Protein AF-A0A7S0WMU6-F1 (afdb_monomer_lite)

Radius of gyration: 18.87 Å; chains: 1; bounding box: 37×44×58 Å

Foldseek 3Di:
DVVVLVVVVVVVVVVVDPPDPPPDPPDLDPVVLVVLLVQLVVLLVVLVVDDDPSSLVSLVVSLVSLLVSLVSLLVDPVSLVSLVVSLLSNCVSCVVQLDPPRLLSCQVSLVSSLVSNVPRPDPLVSNLLSLQSNLVNCLSVQVLVSSLVSLVVSLVSCVVPNVVCNVLSVVSNVCSVPDDRDPDPDDDDDDVSVVVSVVVSVVVSVVVVVVVVVVD

InterPro domains:
  IPR039586 Cilia- and flagella-associated protein 46 [PTHR15977] (1-203)
  IPR057466 CFAP46, N-terminal TPR repeat [PF25439] (1-102)

Sequence (216 aa):
ADDCLKTYDLEARRYESADTQVANVQGKNQFWIRCQYAKGLLGMEYAKGLKGPALVTATLEAIQHLLVGLEVAATVPRYTFLVYNCSVHYWQVARILQREGVRVHLVPSLEQVVKALEAVPAQEEWKVQLKTLFALCLQEAGRLPDAQKMATEAFQLANTSAQELAPNALCLTSHLAGGKPAAVPGDVPPSTKARSMVQNLRTSASTLNEDQKKAL

pLDDT: mean 79.94, std 19.9, range [33.81, 97.62]

Secondary structure (DSSP, 8-state):
-HHHHHHHHHHHHHHHSTTSS-TT-----HHHHHHHHHHHHHHHHHHTT--HHHHHHHHHHHHHHHHHHHHHHHH-GGGHHHHHHHHHHHHHHHTTT-STTTGGGGHHHHHHHHHHHTTSSS-HHHHHHHHHHHHHHHHHTT-HHHHHHHHHHHHHHHHHH-GGGHHHHHHHHHHHHH--PPPSSSS----HHHHHHHHHHHHHHHHHHHHHHTT-

Structure (mmCIF, N/CA/C/O backbone):
data_AF-A0A7S0WMU6-F1
#
_entry.id   AF-A0A7S0WMU6-F1
#
loop_
_atom_site.group_PDB
_atom_site.id
_atom_site.type_symbol
_atom_site.label_atom_id
_atom_site.label_alt_id
_atom_site.label_comp_id
_atom_site.label_asym_id
_atom_site.label_entity_id
_atom_site.label_seq_id
_atom_site.pdbx_PDB_ins_code
_atom_site.Cartn_x
_atom_site.Cartn_y
_atom_site.Cartn_z
_atom_site.occupancy
_atom_site.B_iso_or_equiv
_atom_site.auth_seq_id
_atom_site.auth_comp_id
_atom_site.auth_asym_id
_atom_site.auth_atom_id
_atom_site.pdbx_PDB_model_num
ATOM 1 N N . ALA A 1 1 ? -17.401 -4.271 -16.788 1.00 67.31 1 ALA A N 1
ATOM 2 C CA . ALA A 1 1 ? -16.208 -4.634 -15.994 1.00 67.31 1 ALA A CA 1
ATOM 3 C C . ALA A 1 1 ? -15.981 -6.143 -16.025 1.00 67.31 1 ALA A C 1
ATOM 5 O O . ALA A 1 1 ? -14.977 -6.553 -16.585 1.00 67.31 1 ALA A O 1
ATOM 6 N N . ASP A 1 2 ? -16.927 -6.951 -15.527 1.00 71.75 2 ASP A N 1
ATOM 7 C CA . ASP A 1 2 ? -16.837 -8.426 -15.540 1.00 71.75 2 ASP A CA 1
ATOM 8 C C . ASP A 1 2 ? -16.630 -9.015 -16.951 1.00 71.75 2 ASP A C 1
ATOM 10 O O . ASP A 1 2 ? -15.666 -9.731 -17.199 1.00 71.75 2 ASP A O 1
ATOM 14 N N . ASP A 1 3 ? -17.469 -8.615 -17.909 1.00 78.94 3 ASP A N 1
ATOM 15 C CA . ASP A 1 3 ? -17.379 -9.060 -19.309 1.00 78.94 3 ASP A CA 1
ATOM 16 C C . ASP A 1 3 ? -16.038 -8.691 -19.978 1.00 78.94 3 ASP A C 1
ATOM 18 O O . ASP A 1 3 ? -15.434 -9.480 -20.704 1.00 78.94 3 ASP A O 1
ATOM 22 N N . CYS A 1 4 ? -15.503 -7.512 -19.650 1.00 77.12 4 CYS A N 1
ATOM 23 C CA . CYS A 1 4 ? -14.219 -7.045 -20.168 1.00 77.12 4 CYS A CA 1
ATOM 24 C C . CYS A 1 4 ? -13.041 -7.858 -19.613 1.00 77.12 4 CYS A C 1
ATOM 26 O O . CYS A 1 4 ? -12.123 -8.180 -20.362 1.00 77.12 4 CYS A O 1
ATOM 28 N N . LEU A 1 5 ? -13.058 -8.191 -18.315 1.00 76.00 5 LEU A N 1
ATOM 29 C CA . LEU A 1 5 ? -12.019 -9.017 -17.690 1.00 76.00 5 LEU A CA 1
ATOM 30 C C . LEU A 1 5 ? -12.044 -10.442 -18.242 1.00 76.00 5 LEU A C 1
ATOM 32 O O . LEU A 1 5 ? -11.000 -10.959 -18.628 1.00 76.00 5 LEU A O 1
ATOM 36 N N . LYS A 1 6 ? -13.235 -11.034 -18.377 1.00 79.81 6 LYS A N 1
ATOM 37 C CA . LYS A 1 6 ? -13.411 -12.361 -18.984 1.00 79.81 6 LYS A CA 1
ATOM 38 C C . LYS A 1 6 ? -12.904 -12.401 -20.421 1.00 79.81 6 LYS A C 1
ATOM 40 O O . LYS A 1 6 ? -12.160 -13.309 -20.777 1.00 79.81 6 LYS A O 1
ATOM 45 N N . THR A 1 7 ? -13.264 -11.400 -21.223 1.00 78.81 7 THR A N 1
ATOM 46 C CA . THR A 1 7 ? -12.794 -11.278 -22.609 1.00 78.81 7 THR A CA 1
ATOM 47 C C . THR A 1 7 ? -11.278 -11.118 -22.662 1.00 78.81 7 THR A C 1
ATOM 49 O O . THR A 1 7 ? -10.618 -11.802 -23.437 1.00 78.81 7 THR A O 1
ATOM 52 N N . TYR A 1 8 ? -10.705 -10.275 -21.797 1.00 79.38 8 TYR A N 1
ATOM 53 C CA . TYR A 1 8 ? -9.256 -10.139 -21.694 1.00 79.38 8 TYR A CA 1
ATOM 54 C C . TYR A 1 8 ? -8.589 -11.474 -21.351 1.00 79.38 8 TYR A C 1
ATOM 56 O O . TYR A 1 8 ? -7.615 -11.834 -21.997 1.00 79.38 8 TYR A O 1
ATOM 64 N N . ASP A 1 9 ? -9.080 -12.207 -20.349 1.00 78.25 9 ASP A N 1
ATOM 65 C CA . ASP A 1 9 ? -8.446 -13.456 -19.916 1.00 78.25 9 ASP A CA 1
ATOM 66 C C . ASP A 1 9 ? -8.556 -14.548 -20.990 1.00 78.25 9 ASP A C 1
ATOM 68 O O . ASP A 1 9 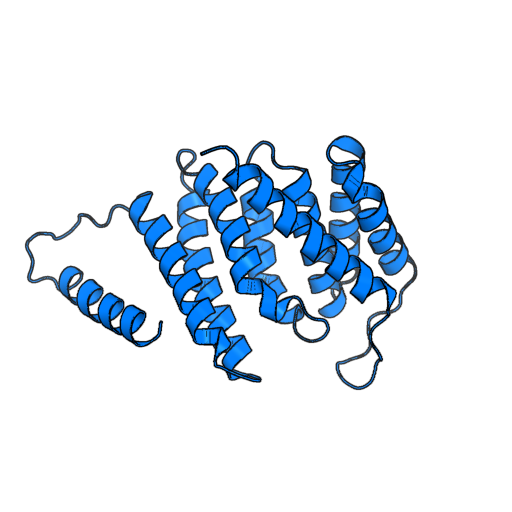? -7.629 -15.339 -21.162 1.00 78.25 9 ASP A O 1
ATOM 72 N N . LEU A 1 10 ? -9.654 -14.571 -21.751 1.00 78.75 10 LEU A N 1
ATOM 73 C CA . LEU A 1 10 ? -9.814 -15.440 -22.918 1.00 78.75 10 LEU A CA 1
ATOM 74 C C . LEU A 1 10 ? -8.808 -15.097 -24.025 1.00 78.75 10 LEU A C 1
ATOM 76 O O . LEU A 1 10 ? -8.139 -15.995 -24.537 1.00 78.75 10 LEU A O 1
ATOM 80 N N . GLU A 1 11 ? -8.663 -13.816 -24.367 1.00 76.62 11 GLU A N 1
ATOM 81 C CA . GLU A 1 11 ? -7.711 -13.381 -25.394 1.00 76.62 11 GLU A CA 1
ATOM 82 C C . GLU A 1 11 ? -6.257 -13.550 -24.933 1.00 76.62 11 GLU A C 1
ATOM 84 O O . GLU A 1 11 ? -5.425 -14.035 -25.691 1.00 76.62 11 GLU A O 1
ATOM 89 N N . ALA A 1 12 ? -5.935 -13.251 -23.673 1.00 71.31 12 ALA A N 1
ATOM 90 C CA . ALA A 1 12 ? -4.601 -13.457 -23.111 1.00 71.31 12 ALA A CA 1
ATOM 91 C C . ALA A 1 12 ? -4.169 -14.928 -23.217 1.00 71.31 12 ALA A C 1
ATOM 93 O O . ALA A 1 12 ? -3.069 -15.210 -23.690 1.00 71.31 12 ALA A O 1
ATOM 94 N N . ARG A 1 13 ? -5.067 -15.872 -22.896 1.00 72.06 13 ARG A N 1
ATOM 95 C CA . ARG A 1 13 ? -4.817 -17.318 -23.054 1.00 72.06 13 ARG A CA 1
ATOM 96 C C . ARG A 1 13 ? -4.552 -17.723 -24.501 1.00 72.06 13 ARG A C 1
ATOM 98 O O . ARG A 1 13 ? -3.769 -18.637 -24.745 1.00 72.06 13 ARG A O 1
ATOM 105 N N . ARG A 1 14 ? -5.173 -17.041 -25.466 1.00 65.62 14 ARG A N 1
ATOM 106 C CA . ARG A 1 14 ? -4.936 -17.265 -26.898 1.00 65.62 14 ARG A CA 1
ATOM 107 C C . ARG A 1 14 ? -3.493 -16.944 -27.281 1.00 65.62 14 ARG A C 1
ATOM 109 O O . ARG A 1 14 ? -2.886 -17.702 -28.029 1.00 65.62 14 ARG A O 1
ATOM 116 N N . TYR A 1 15 ? -2.932 -15.879 -26.711 1.00 60.91 15 TYR A N 1
ATOM 117 C CA . TYR A 1 15 ? -1.532 -15.493 -26.911 1.00 60.91 15 TYR A CA 1
ATOM 118 C C . TYR A 1 15 ? -0.538 -16.291 -26.050 1.00 60.91 15 TYR A C 1
ATOM 120 O O . TYR A 1 15 ? 0.646 -16.324 -26.372 1.00 60.91 15 TYR A O 1
ATOM 128 N N . GLU A 1 16 ? -0.997 -16.934 -24.974 1.00 58.56 16 GLU A N 1
ATOM 129 C CA . GLU A 1 16 ? -0.1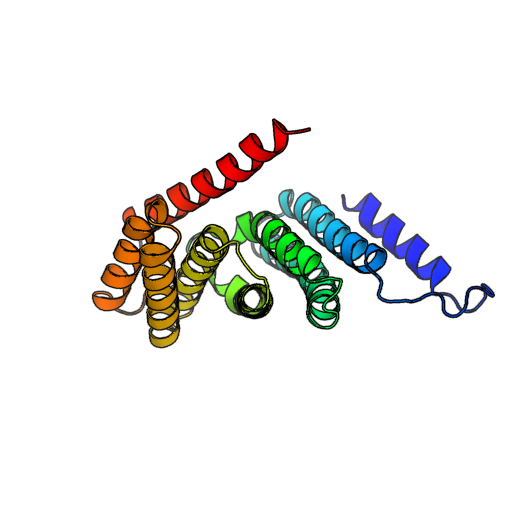90 -17.845 -24.146 1.00 58.56 16 GLU A CA 1
ATOM 130 C C . GLU A 1 16 ? -0.139 -19.277 -24.705 1.00 58.56 16 GLU A C 1
ATOM 132 O O . GLU A 1 16 ? 0.769 -20.037 -24.365 1.00 58.56 16 GLU A O 1
ATOM 137 N N . SER A 1 17 ? -1.088 -19.655 -25.570 1.00 53.75 17 SER A N 1
ATOM 138 C CA . SER A 1 17 ? -1.090 -20.964 -26.227 1.00 53.75 17 SER A CA 1
ATOM 139 C C . SER A 1 17 ? 0.090 -21.116 -27.200 1.00 53.75 17 SER A C 1
ATOM 141 O O . SER A 1 17 ? 0.346 -20.263 -28.051 1.00 53.75 17 SER A O 1
ATOM 143 N N . ALA A 1 18 ? 0.818 -22.227 -27.053 1.00 52.84 18 ALA A N 1
ATOM 144 C CA . ALA A 1 18 ? 2.103 -22.514 -27.700 1.00 52.84 18 ALA A CA 1
ATOM 145 C C . ALA A 1 18 ? 2.072 -22.607 -29.243 1.00 52.84 18 ALA A C 1
ATOM 147 O O . ALA A 1 18 ? 3.128 -22.726 -29.860 1.00 52.84 18 ALA A O 1
ATOM 148 N N . ASP A 1 19 ? 0.892 -22.534 -29.864 1.00 51.69 19 ASP A N 1
ATOM 149 C CA . ASP A 1 19 ? 0.701 -22.690 -31.312 1.00 51.69 19 ASP A CA 1
ATOM 150 C C . ASP A 1 19 ? 0.994 -21.419 -32.120 1.00 51.69 19 ASP A C 1
ATOM 152 O O . ASP A 1 19 ? 1.120 -21.468 -33.345 1.00 51.69 19 ASP A O 1
ATOM 156 N N . THR A 1 20 ? 1.159 -20.269 -31.463 1.00 51.16 20 THR A N 1
ATOM 157 C CA . THR A 1 20 ? 1.592 -19.052 -32.153 1.00 51.16 20 THR A CA 1
ATOM 158 C C . THR A 1 20 ? 3.113 -18.950 -32.052 1.00 51.16 20 THR A C 1
ATOM 160 O O . THR A 1 20 ? 3.649 -18.809 -30.958 1.00 51.16 20 THR A O 1
ATOM 163 N N . GLN A 1 21 ? 3.824 -18.928 -33.186 1.00 48.44 21 GLN A N 1
ATOM 164 C CA . GLN A 1 21 ? 5.278 -18.667 -33.292 1.00 48.44 21 GLN A CA 1
ATOM 165 C C . GLN A 1 21 ? 5.754 -17.335 -32.660 1.00 48.44 21 GLN A C 1
ATOM 167 O O . GLN A 1 21 ? 6.930 -16.995 -32.734 1.00 48.44 21 GLN A O 1
ATOM 172 N N . VAL A 1 22 ? 4.874 -16.595 -31.985 1.00 50.56 22 VAL A N 1
ATOM 173 C CA . VAL A 1 22 ? 5.200 -15.512 -31.048 1.00 50.56 22 VAL A CA 1
ATOM 174 C C . VAL A 1 22 ? 5.519 -16.101 -29.664 1.00 50.56 22 VAL A C 1
ATOM 176 O O . VAL A 1 22 ? 5.149 -15.564 -28.621 1.00 50.56 22 VAL A O 1
ATOM 179 N N . ALA A 1 23 ? 6.214 -17.236 -29.633 1.00 42.75 23 ALA A N 1
ATOM 180 C CA . ALA A 1 23 ? 6.820 -17.720 -28.412 1.00 42.75 23 ALA A CA 1
ATOM 181 C C . ALA A 1 23 ? 7.888 -16.694 -28.006 1.00 42.75 23 ALA A C 1
ATOM 183 O O . ALA A 1 23 ? 8.849 -16.460 -28.737 1.00 42.75 23 ALA A O 1
ATOM 184 N N . ASN A 1 24 ? 7.722 -16.106 -26.820 1.00 47.31 24 ASN A N 1
ATOM 185 C CA . ASN A 1 24 ? 8.757 -15.355 -26.104 1.00 47.31 24 ASN A CA 1
ATOM 186 C C . ASN A 1 24 ? 8.915 -13.842 -26.396 1.00 47.31 24 ASN A C 1
ATOM 188 O O . ASN A 1 24 ? 10.019 -13.308 -26.316 1.00 47.31 24 ASN A O 1
ATOM 192 N N . VAL A 1 25 ? 7.816 -13.103 -26.609 1.00 48.38 25 VAL A N 1
ATOM 193 C CA . VAL A 1 25 ? 7.792 -11.631 -26.385 1.00 48.38 25 VAL A CA 1
ATOM 194 C C . VAL A 1 25 ? 7.180 -11.298 -25.013 1.00 48.38 25 VAL A C 1
ATOM 196 O O . VAL A 1 25 ? 6.598 -10.240 -24.798 1.00 48.38 25 VAL A O 1
ATOM 199 N N . GLN A 1 26 ? 7.312 -12.188 -24.025 1.00 55.91 26 GLN A N 1
ATOM 200 C CA . GLN A 1 26 ? 6.940 -11.899 -22.633 1.00 55.91 26 GLN A CA 1
ATOM 201 C C . GLN A 1 26 ? 8.061 -11.133 -21.916 1.00 55.91 26 GLN A C 1
ATOM 203 O O . GLN A 1 26 ? 8.533 -11.500 -20.843 1.00 55.91 26 GLN A O 1
ATOM 208 N N . GLY A 1 27 ? 8.498 -10.019 -22.501 1.00 65.06 27 GLY A N 1
ATOM 209 C CA . GLY A 1 27 ? 9.244 -9.041 -21.725 1.00 65.06 27 GLY A CA 1
ATOM 210 C C . GLY A 1 27 ? 8.290 -8.452 -20.692 1.00 65.06 27 GLY A C 1
ATOM 211 O O . GLY A 1 27 ? 7.328 -7.789 -21.082 1.00 65.06 27 GLY A O 1
ATOM 212 N N . LYS A 1 28 ? 8.550 -8.664 -19.394 1.00 80.44 28 LYS A N 1
ATOM 213 C CA . LYS A 1 28 ? 7.916 -7.933 -18.281 1.00 80.44 28 LYS A CA 1
ATOM 214 C C . LYS A 1 28 ? 8.286 -6.445 -18.374 1.00 80.44 28 LYS A C 1
ATOM 216 O O . LYS A 1 28 ? 9.133 -5.922 -17.655 1.00 80.44 28 LYS A O 1
ATOM 221 N N . ASN A 1 29 ? 7.714 -5.784 -19.371 1.00 88.38 29 ASN A N 1
ATOM 222 C CA . ASN A 1 29 ? 8.013 -4.425 -19.774 1.00 88.38 29 ASN A CA 1
ATOM 223 C C . ASN A 1 29 ? 6.986 -3.458 -19.175 1.00 88.38 29 ASN A C 1
ATOM 225 O O . ASN A 1 29 ? 6.000 -3.844 -18.545 1.00 88.38 29 ASN A O 1
ATOM 229 N N . GLN A 1 30 ? 7.198 -2.170 -19.417 1.00 91.44 30 GLN A N 1
ATOM 230 C CA . GLN A 1 30 ? 6.319 -1.121 -18.913 1.00 91.44 30 GLN A CA 1
ATOM 231 C C . GLN A 1 30 ? 4.847 -1.226 -19.368 1.00 91.44 30 GLN A C 1
ATOM 233 O O . GLN A 1 30 ? 3.980 -0.630 -18.732 1.00 91.44 30 GLN A O 1
ATOM 238 N N . PHE A 1 31 ? 4.543 -1.917 -20.471 1.00 91.50 31 PHE A N 1
ATOM 239 C CA . PHE A 1 31 ? 3.172 -2.088 -20.966 1.00 91.50 31 PHE A CA 1
ATOM 240 C C . PHE A 1 31 ? 2.472 -3.236 -20.253 1.00 91.50 31 PHE A C 1
ATOM 242 O O . PHE A 1 31 ? 1.323 -3.086 -19.849 1.00 91.50 31 PHE A O 1
ATOM 249 N N . TRP A 1 32 ? 3.189 -4.334 -20.015 1.00 91.19 32 TRP A N 1
ATOM 250 C CA . TRP A 1 32 ? 2.685 -5.436 -19.204 1.00 91.19 32 TRP A CA 1
ATOM 251 C C . TRP A 1 32 ? 2.330 -4.964 -17.786 1.00 91.19 32 TRP A C 1
ATOM 253 O O . TRP A 1 32 ? 1.237 -5.244 -17.303 1.00 91.19 32 TRP A O 1
ATOM 263 N N . ILE A 1 33 ? 3.192 -4.150 -17.162 1.00 93.62 33 ILE A N 1
ATOM 264 C CA . ILE A 1 33 ? 2.930 -3.568 -15.834 1.00 93.62 33 ILE A CA 1
ATOM 265 C C . ILE A 1 33 ? 1.662 -2.700 -15.852 1.00 93.62 33 ILE A C 1
ATOM 267 O O . ILE A 1 33 ? 0.775 -2.868 -15.019 1.00 93.62 33 ILE A O 1
ATOM 271 N N . ARG A 1 34 ? 1.534 -1.796 -16.834 1.00 94.75 34 ARG A N 1
ATOM 272 C CA . ARG A 1 34 ? 0.334 -0.951 -16.977 1.00 94.75 34 ARG A CA 1
ATOM 273 C C . ARG A 1 34 ? -0.928 -1.770 -17.233 1.00 94.75 34 ARG A C 1
ATOM 275 O O . ARG A 1 34 ? -1.993 -1.402 -16.749 1.00 94.75 34 ARG A O 1
ATOM 282 N N . CYS A 1 35 ? -0.812 -2.877 -17.959 1.00 93.12 35 CYS A N 1
ATOM 283 C CA . CYS A 1 35 ? -1.916 -3.798 -18.170 1.00 93.12 35 CYS A CA 1
ATOM 284 C C . CYS A 1 35 ? -2.379 -4.413 -16.841 1.00 93.12 35 CYS A C 1
ATOM 286 O O . CYS A 1 35 ? -3.571 -4.375 -16.550 1.00 93.12 35 CYS A O 1
ATOM 288 N N . GLN A 1 36 ? -1.455 -4.864 -15.984 1.00 94.19 36 GLN A N 1
ATOM 289 C CA . GLN A 1 36 ? -1.799 -5.334 -14.635 1.00 94.19 36 GLN A CA 1
ATOM 290 C C . GLN A 1 36 ? -2.498 -4.247 -13.806 1.00 94.19 36 GLN A C 1
ATOM 292 O O . GLN A 1 36 ? -3.494 -4.516 -13.135 1.00 94.19 36 GLN A O 1
ATOM 297 N N . TYR A 1 37 ? -2.048 -2.993 -13.910 1.00 96.12 37 TYR A N 1
ATOM 298 C CA . TYR A 1 37 ? -2.710 -1.880 -13.225 1.00 96.12 37 TYR A CA 1
ATOM 299 C C . TYR A 1 37 ? -4.137 -1.648 -13.734 1.00 96.12 37 TYR A C 1
ATOM 301 O O . TYR A 1 37 ? -5.060 -1.483 -12.937 1.00 96.12 37 TYR A O 1
ATOM 309 N N . ALA A 1 38 ? -4.342 -1.716 -15.051 1.00 94.62 38 ALA A N 1
ATOM 310 C CA . ALA A 1 38 ? -5.666 -1.627 -15.655 1.00 94.62 38 ALA A CA 1
ATOM 311 C C . ALA A 1 38 ? -6.589 -2.776 -15.211 1.00 94.62 38 ALA A C 1
ATOM 313 O O . ALA A 1 38 ? -7.758 -2.525 -14.917 1.00 94.62 38 ALA A O 1
ATOM 314 N N . LYS A 1 39 ? -6.074 -4.011 -15.085 1.00 92.12 39 LYS A N 1
ATOM 315 C CA . LYS A 1 39 ? -6.835 -5.148 -14.532 1.00 92.12 39 LYS A CA 1
ATOM 316 C C . LYS A 1 39 ? -7.306 -4.867 -13.106 1.00 92.12 39 LYS A C 1
ATOM 318 O O . LYS A 1 39 ? -8.481 -5.066 -12.812 1.00 92.12 39 LYS A O 1
ATOM 323 N N . GLY A 1 40 ? -6.430 -4.335 -12.250 1.00 94.25 40 GLY A N 1
ATOM 324 C CA . GLY A 1 40 ? -6.798 -3.939 -10.888 1.00 94.25 40 GLY A CA 1
ATOM 325 C C . GLY A 1 40 ? -7.896 -2.867 -10.853 1.00 94.25 40 GLY A C 1
ATOM 326 O O . GLY A 1 40 ? -8.860 -2.984 -10.099 1.00 94.25 40 GLY A O 1
ATOM 327 N N . LEU A 1 41 ? -7.817 -1.852 -11.718 1.00 93.50 41 LEU A N 1
ATOM 328 C CA . LEU A 1 41 ? -8.859 -0.822 -11.82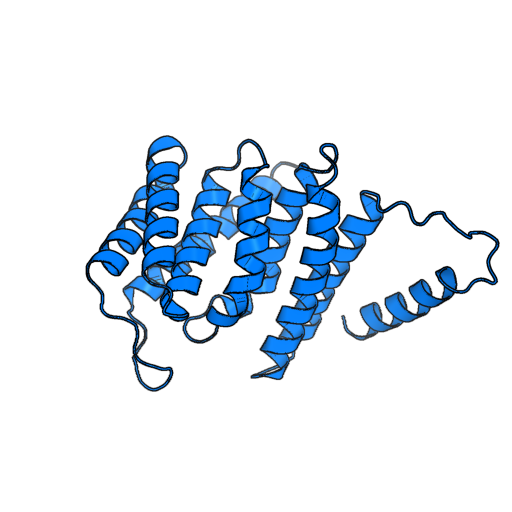1 1.00 93.50 41 LEU A CA 1
ATOM 329 C C . LEU A 1 41 ? -10.198 -1.385 -12.327 1.00 93.50 41 LEU A C 1
ATOM 331 O O . LEU A 1 41 ? -11.247 -1.052 -11.780 1.00 93.50 41 LEU A O 1
ATOM 335 N N . LEU A 1 42 ? -10.182 -2.274 -13.323 1.00 92.56 42 LEU A N 1
ATOM 336 C CA . LEU A 1 42 ? -11.391 -2.962 -13.792 1.00 92.56 42 LEU A CA 1
ATOM 337 C C . LEU A 1 42 ? -11.999 -3.853 -12.700 1.00 92.56 42 LEU A C 1
ATOM 339 O O . LEU A 1 42 ? -13.220 -3.873 -12.538 1.00 92.56 42 LEU A O 1
ATOM 343 N N . GLY A 1 43 ? -11.157 -4.545 -11.926 1.00 90.44 43 GLY A N 1
ATOM 344 C CA . GLY A 1 43 ? -11.577 -5.340 -10.773 1.00 90.44 43 GLY A CA 1
ATOM 345 C C . GLY A 1 43 ? -12.259 -4.490 -9.699 1.00 90.44 43 GLY A C 1
ATOM 346 O O . GLY A 1 43 ? -13.276 -4.896 -9.145 1.00 90.44 43 GLY A O 1
ATOM 347 N N . MET A 1 44 ? -11.782 -3.262 -9.473 1.00 91.62 44 MET A N 1
ATOM 348 C CA . MET A 1 44 ? -12.453 -2.304 -8.587 1.00 91.62 44 MET A CA 1
ATOM 349 C C . MET A 1 44 ? -13.854 -1.932 -9.089 1.00 91.62 44 MET A C 1
ATOM 351 O O . MET A 1 44 ? -14.800 -1.918 -8.303 1.00 91.62 44 MET A O 1
ATOM 355 N N . GLU A 1 45 ? -14.007 -1.634 -10.383 1.00 90.69 45 GLU A N 1
ATOM 356 C CA . GLU A 1 45 ? -15.319 -1.310 -10.962 1.00 90.69 45 GLU A CA 1
ATOM 357 C C . GLU A 1 45 ? -16.299 -2.480 -10.843 1.00 90.69 45 GLU A C 1
ATOM 359 O O . GLU A 1 45 ? -17.478 -2.273 -10.561 1.00 90.69 45 GLU A O 1
ATOM 364 N N . TYR A 1 46 ? -15.811 -3.713 -10.992 1.00 88.62 46 TYR A N 1
ATOM 365 C CA . TYR A 1 46 ? -16.599 -4.910 -10.714 1.00 88.62 46 TYR A CA 1
ATOM 366 C C . TYR A 1 46 ? -16.993 -5.004 -9.230 1.00 88.62 46 TYR A C 1
ATOM 368 O O . TYR A 1 46 ? -18.167 -5.201 -8.906 1.00 88.62 46 TYR A O 1
ATOM 376 N N . ALA A 1 47 ? -16.041 -4.779 -8.321 1.00 89.94 47 ALA A N 1
ATOM 377 C CA . ALA A 1 47 ? -16.259 -4.874 -6.883 1.00 89.94 47 ALA A CA 1
ATOM 378 C C . ALA A 1 47 ? -17.333 -3.897 -6.368 1.00 89.94 47 ALA A C 1
ATOM 380 O O . ALA A 1 47 ? -18.051 -4.239 -5.433 1.00 89.94 47 ALA A O 1
ATOM 381 N N . LYS A 1 48 ? -17.528 -2.725 -6.995 1.00 87.31 48 LYS A N 1
ATOM 382 C CA . LYS A 1 48 ? -18.565 -1.743 -6.595 1.00 87.31 48 LYS A CA 1
ATOM 383 C C . LYS A 1 48 ? -19.991 -2.312 -6.556 1.00 87.31 48 LYS A C 1
ATOM 385 O O . LYS A 1 48 ? -20.817 -1.789 -5.810 1.00 87.31 48 LYS A O 1
ATOM 390 N N . GLY A 1 49 ? -20.286 -3.352 -7.338 1.00 86.25 49 GLY A N 1
ATOM 391 C CA . GLY A 1 49 ? -21.592 -4.022 -7.338 1.00 86.25 49 GLY A CA 1
ATOM 392 C C . GLY A 1 49 ? -21.789 -5.032 -6.199 1.00 86.25 49 GLY A C 1
ATOM 393 O O . GLY A 1 49 ? -22.909 -5.489 -5.973 1.00 86.25 49 GLY A O 1
ATOM 394 N N . LEU A 1 50 ? -20.724 -5.385 -5.476 1.00 91.12 50 LEU A N 1
ATOM 395 C CA . LEU A 1 50 ? -20.719 -6.436 -4.461 1.00 91.12 50 LEU A CA 1
ATOM 396 C C . LEU A 1 50 ? -20.916 -5.874 -3.047 1.00 91.12 50 LEU A C 1
ATOM 398 O O . LEU A 1 50 ? -20.763 -4.681 -2.782 1.00 91.12 50 LEU A O 1
ATOM 402 N N . LYS A 1 51 ? -21.256 -6.757 -2.102 1.00 91.44 51 LYS A N 1
ATOM 403 C CA . LYS A 1 51 ? -21.457 -6.417 -0.685 1.00 91.44 51 LYS A CA 1
ATOM 404 C C . LYS A 1 51 ? -20.820 -7.459 0.229 1.00 91.44 51 LYS A C 1
ATOM 406 O O . LYS A 1 51 ? -20.641 -8.613 -0.156 1.00 91.44 51 LYS A O 1
ATOM 411 N N . GLY A 1 52 ? -20.517 -7.044 1.460 1.00 91.19 52 GLY A N 1
ATOM 412 C CA . GLY A 1 52 ? -20.040 -7.939 2.514 1.00 91.19 52 GLY A CA 1
ATOM 413 C C . GLY A 1 52 ? -18.714 -8.631 2.158 1.00 91.19 52 GLY A C 1
ATOM 414 O O . GLY A 1 52 ? -17.834 -7.980 1.596 1.00 91.19 52 GLY A O 1
ATOM 415 N N . PRO A 1 53 ? -18.556 -9.933 2.456 1.00 91.75 53 PRO A N 1
ATOM 416 C CA . PRO A 1 53 ? -17.311 -10.663 2.203 1.00 91.75 53 PRO A CA 1
ATOM 417 C C . PRO A 1 53 ? -16.882 -10.675 0.731 1.00 91.75 53 PRO A C 1
ATOM 419 O O . PRO A 1 53 ? -15.706 -10.494 0.440 1.00 91.75 53 PRO A O 1
ATOM 422 N N . ALA A 1 54 ? -17.830 -10.799 -0.206 1.00 93.00 54 ALA A N 1
ATOM 423 C CA . ALA A 1 54 ? -17.530 -10.830 -1.640 1.00 93.00 54 ALA A CA 1
ATOM 424 C C . ALA A 1 54 ? -16.875 -9.528 -2.133 1.00 93.00 54 ALA A C 1
ATOM 426 O O . ALA A 1 54 ? -15.987 -9.558 -2.980 1.00 93.00 54 ALA A O 1
ATOM 427 N N . LEU A 1 55 ? -17.278 -8.387 -1.563 1.00 93.12 55 LEU A N 1
ATOM 428 C CA . LEU A 1 55 ? -16.663 -7.090 -1.842 1.00 93.12 55 LEU A CA 1
ATOM 429 C C . LEU A 1 55 ? -15.204 -7.046 -1.375 1.00 93.12 55 LEU A C 1
ATOM 431 O O . LEU A 1 55 ? -14.349 -6.520 -2.086 1.00 93.12 55 LEU A O 1
ATOM 435 N N . VAL A 1 56 ? -14.922 -7.597 -0.190 1.00 93.44 56 VAL A N 1
ATOM 436 C CA . VAL A 1 56 ? -13.560 -7.661 0.355 1.00 93.44 56 VAL A CA 1
ATOM 437 C C . VAL A 1 56 ? -12.687 -8.531 -0.540 1.00 93.44 56 VAL A C 1
ATOM 439 O O . VAL A 1 56 ? -11.657 -8.054 -1.006 1.00 93.44 56 VAL A O 1
ATOM 442 N N . THR A 1 57 ? -13.130 -9.750 -0.852 1.00 94.94 57 THR A N 1
ATOM 443 C CA . THR A 1 57 ? -12.391 -10.682 -1.714 1.00 94.94 57 THR A CA 1
ATOM 444 C C . THR A 1 57 ? -12.098 -10.077 -3.084 1.00 94.94 57 THR A C 1
ATOM 446 O O . THR A 1 57 ? -10.934 -9.993 -3.463 1.00 94.94 57 THR A O 1
ATOM 449 N N . ALA A 1 58 ? -13.110 -9.545 -3.776 1.00 93.38 58 ALA A N 1
ATOM 450 C CA . ALA A 1 58 ? -12.919 -8.942 -5.096 1.00 93.38 58 ALA A CA 1
ATOM 451 C C . ALA A 1 58 ? -11.978 -7.723 -5.062 1.00 93.38 58 ALA A C 1
ATOM 453 O O . ALA A 1 58 ? -11.193 -7.507 -5.984 1.00 93.38 58 ALA A O 1
ATOM 454 N N . THR A 1 59 ? -12.017 -6.926 -3.987 1.00 95.06 59 THR A N 1
ATOM 455 C CA . THR A 1 59 ? -11.095 -5.790 -3.832 1.00 95.06 59 THR A CA 1
ATOM 456 C C . THR A 1 59 ? -9.657 -6.262 -3.600 1.00 95.06 59 THR A C 1
ATOM 458 O O . THR A 1 59 ? -8.725 -5.664 -4.136 1.00 95.06 59 THR A O 1
ATOM 461 N N . LEU A 1 60 ? -9.453 -7.332 -2.827 1.00 95.88 60 LEU A N 1
ATOM 462 C CA . LEU A 1 60 ? -8.124 -7.903 -2.591 1.00 95.88 60 LEU A CA 1
ATOM 463 C C . LEU A 1 60 ? -7.546 -8.554 -3.857 1.00 95.88 60 LEU A C 1
ATOM 465 O O . LEU A 1 60 ? -6.366 -8.364 -4.140 1.00 95.88 60 LEU A O 1
ATOM 469 N N . GLU A 1 61 ? -8.368 -9.233 -4.658 1.00 94.38 61 GLU A N 1
ATOM 470 C CA . GLU A 1 61 ? -7.975 -9.755 -5.977 1.00 94.38 61 GLU A CA 1
ATOM 471 C C . GLU A 1 61 ? -7.568 -8.620 -6.931 1.00 94.38 61 GLU A C 1
ATOM 473 O O . GLU A 1 61 ? -6.520 -8.673 -7.578 1.00 94.38 61 GLU A O 1
ATOM 478 N N . ALA A 1 62 ? -8.340 -7.529 -6.958 1.00 95.19 62 ALA A N 1
ATOM 479 C CA . ALA A 1 62 ? -7.996 -6.335 -7.725 1.00 95.19 62 ALA A CA 1
ATOM 480 C C . ALA A 1 62 ? -6.651 -5.727 -7.281 1.00 95.19 62 ALA A C 1
ATOM 482 O O . ALA A 1 62 ? -5.829 -5.343 -8.117 1.00 95.19 62 ALA A O 1
ATOM 483 N N . ILE A 1 63 ? -6.398 -5.672 -5.970 1.00 97.19 63 ILE A N 1
ATOM 484 C CA . ILE A 1 63 ? -5.116 -5.234 -5.403 1.00 97.19 63 ILE A CA 1
ATOM 485 C C . ILE A 1 63 ? -3.979 -6.179 -5.805 1.00 97.19 63 ILE A C 1
ATOM 487 O O . ILE A 1 63 ? -2.886 -5.706 -6.110 1.00 97.19 63 ILE A O 1
ATOM 491 N N . GLN A 1 64 ? -4.212 -7.491 -5.845 1.00 96.69 64 GLN A N 1
ATOM 492 C CA . GLN A 1 64 ? -3.192 -8.472 -6.212 1.00 96.69 64 GLN A CA 1
ATOM 493 C C . GLN A 1 64 ? -2.634 -8.217 -7.617 1.00 96.69 64 GLN A C 1
ATOM 495 O O . GLN A 1 64 ? -1.419 -8.276 -7.804 1.00 96.69 64 GLN A O 1
ATOM 500 N N . HIS A 1 65 ? -3.481 -7.844 -8.582 1.00 95.31 65 HIS A N 1
ATOM 501 C CA . HIS A 1 65 ? -3.011 -7.428 -9.908 1.00 95.31 65 HIS A CA 1
ATOM 502 C C . HIS A 1 65 ? -2.053 -6.231 -9.835 1.00 95.31 65 HIS A C 1
ATOM 504 O O . HIS A 1 65 ? -1.020 -6.225 -10.505 1.00 95.31 65 HIS A O 1
ATOM 510 N N . LEU A 1 66 ? -2.339 -5.245 -8.980 1.00 97.31 66 LEU A N 1
ATOM 511 C CA . LEU A 1 66 ? -1.436 -4.110 -8.779 1.00 97.31 66 LEU A CA 1
ATOM 512 C C . LEU A 1 66 ? -0.082 -4.562 -8.222 1.00 97.31 66 LEU A C 1
ATOM 514 O O . LEU A 1 66 ? 0.954 -4.153 -8.739 1.00 97.31 66 LEU A O 1
ATOM 518 N N . LEU A 1 67 ? -0.084 -5.437 -7.213 1.00 97.62 67 LEU A N 1
ATOM 519 C CA . LEU A 1 67 ? 1.142 -5.923 -6.570 1.00 97.62 67 LEU A CA 1
ATOM 520 C C . LEU A 1 67 ? 2.030 -6.728 -7.528 1.00 97.62 67 LEU A C 1
ATOM 522 O O . LEU A 1 67 ? 3.248 -6.574 -7.509 1.00 97.62 67 LEU A O 1
ATOM 526 N N . VAL A 1 68 ? 1.429 -7.514 -8.423 1.00 95.00 68 VAL A N 1
ATOM 527 C CA . VAL A 1 68 ? 2.159 -8.241 -9.473 1.00 95.00 68 VAL A CA 1
ATOM 528 C C . VAL A 1 68 ? 2.894 -7.275 -10.415 1.00 95.00 68 VAL A C 1
ATOM 530 O O . VAL A 1 68 ? 4.035 -7.525 -10.804 1.00 95.00 68 VAL A O 1
ATOM 533 N N . GLY A 1 69 ? 2.271 -6.148 -10.772 1.00 94.56 69 GLY A N 1
ATOM 534 C CA . GLY A 1 69 ? 2.936 -5.097 -11.549 1.00 94.56 69 GLY A CA 1
ATOM 535 C C . GLY A 1 69 ? 4.000 -4.341 -10.743 1.00 94.56 69 GLY A C 1
ATOM 536 O O . GLY A 1 69 ? 5.074 -4.045 -11.272 1.00 94.56 69 GLY A O 1
ATOM 537 N N . LEU A 1 70 ? 3.722 -4.079 -9.461 1.00 96.81 70 LEU A N 1
ATOM 538 C CA . LEU A 1 70 ? 4.617 -3.390 -8.532 1.00 96.81 70 LEU A CA 1
ATOM 539 C C . LEU A 1 70 ? 5.935 -4.135 -8.346 1.00 96.81 70 LEU A C 1
ATOM 541 O O . LEU A 1 70 ? 6.989 -3.507 -8.380 1.00 96.81 70 LEU A O 1
ATOM 545 N N . GLU A 1 71 ? 5.878 -5.455 -8.168 1.00 95.31 71 GLU A N 1
ATOM 546 C CA . GLU A 1 71 ? 7.060 -6.297 -7.978 1.00 95.31 71 GLU A CA 1
ATOM 547 C C . GLU A 1 71 ? 8.037 -6.115 -9.143 1.00 95.31 71 GLU A C 1
ATOM 549 O O . GLU A 1 71 ? 9.213 -5.814 -8.946 1.00 95.31 71 GLU A O 1
ATOM 554 N N . VAL A 1 72 ? 7.529 -6.180 -10.375 1.00 93.25 72 VAL A N 1
ATOM 555 C CA . VAL A 1 72 ? 8.338 -5.958 -11.577 1.00 93.25 72 VAL A CA 1
ATOM 556 C C . VAL A 1 72 ? 8.846 -4.518 -11.642 1.00 93.25 72 VAL A C 1
ATOM 558 O O . VAL A 1 72 ? 10.030 -4.303 -11.908 1.00 93.25 72 VAL A O 1
ATOM 561 N N . ALA A 1 73 ? 7.983 -3.533 -11.385 1.00 94.25 73 ALA A N 1
ATOM 562 C CA . ALA A 1 73 ? 8.356 -2.121 -11.421 1.00 94.25 73 ALA A CA 1
ATOM 563 C C . ALA A 1 73 ? 9.476 -1.786 -10.423 1.00 94.25 73 ALA A C 1
ATOM 565 O O . ALA A 1 73 ? 10.384 -1.033 -10.764 1.00 94.25 73 ALA A O 1
ATOM 566 N N . ALA A 1 74 ? 9.443 -2.378 -9.227 1.00 93.88 74 ALA A N 1
ATOM 567 C CA . ALA A 1 74 ? 10.430 -2.157 -8.177 1.00 93.88 74 ALA A CA 1
ATOM 568 C C . ALA A 1 74 ? 11.803 -2.775 -8.498 1.00 93.88 74 ALA A C 1
ATOM 570 O O . ALA A 1 74 ? 12.820 -2.271 -8.028 1.00 93.88 74 ALA A O 1
ATOM 571 N N . THR A 1 75 ? 11.859 -3.836 -9.313 1.00 91.81 75 THR A N 1
ATOM 572 C CA . THR A 1 75 ? 13.138 -4.465 -9.704 1.00 91.81 75 THR A CA 1
ATOM 573 C C . THR A 1 75 ? 13.913 -3.697 -10.774 1.00 91.81 75 THR A C 1
ATOM 575 O O . THR A 1 75 ? 15.128 -3.857 -10.886 1.00 91.81 75 THR A O 1
ATOM 578 N N . VAL A 1 76 ? 13.237 -2.868 -11.576 1.00 89.94 76 VAL A N 1
ATOM 579 C CA . VAL A 1 76 ? 13.840 -2.192 -12.729 1.00 89.94 76 VAL A CA 1
ATOM 580 C C . VAL A 1 76 ? 13.894 -0.684 -12.467 1.00 89.94 76 VAL A C 1
ATOM 582 O O . VAL A 1 76 ? 12.853 -0.033 -12.532 1.00 89.94 76 VAL A O 1
ATOM 585 N N . PRO A 1 77 ? 15.082 -0.070 -12.288 1.00 89.50 77 PRO A N 1
ATOM 586 C CA . PRO A 1 77 ? 15.203 1.366 -11.992 1.00 89.50 77 PRO A CA 1
ATOM 587 C C . PRO A 1 77 ? 14.558 2.291 -13.035 1.00 89.50 77 PRO A C 1
ATOM 589 O O . PRO A 1 77 ? 14.096 3.385 -12.728 1.00 89.50 77 PRO A O 1
ATOM 592 N N . ARG A 1 78 ? 14.471 1.846 -14.295 1.00 91.69 78 ARG A N 1
ATOM 593 C CA . ARG A 1 78 ? 13.768 2.582 -15.358 1.00 91.69 78 ARG A CA 1
ATOM 594 C C . ARG A 1 78 ? 12.261 2.715 -15.091 1.00 91.69 78 ARG A C 1
ATOM 596 O O . ARG A 1 78 ? 11.620 3.601 -15.650 1.00 91.69 78 ARG A O 1
ATOM 603 N N . TYR A 1 79 ? 11.685 1.834 -14.278 1.00 92.88 79 TYR A N 1
ATOM 604 C CA . TYR A 1 79 ? 10.255 1.748 -13.987 1.00 92.88 79 TYR A CA 1
ATOM 605 C C . TYR A 1 79 ? 9.882 2.329 -12.618 1.00 92.88 79 TYR A C 1
ATOM 607 O O . TYR A 1 79 ? 8.739 2.177 -12.198 1.00 92.88 79 TYR A O 1
ATOM 615 N N . THR A 1 80 ? 10.770 3.076 -11.956 1.00 91.81 80 THR A N 1
ATOM 616 C CA . THR A 1 80 ? 10.486 3.728 -10.662 1.00 91.81 80 THR A CA 1
ATOM 617 C C . THR A 1 80 ? 9.230 4.611 -10.695 1.00 91.81 80 THR A C 1
ATOM 619 O O . THR A 1 80 ? 8.453 4.624 -9.746 1.00 91.81 80 THR A O 1
ATOM 622 N N . PHE A 1 81 ? 8.934 5.282 -11.813 1.00 93.00 81 PHE A N 1
ATOM 623 C CA . PHE A 1 81 ? 7.686 6.049 -11.957 1.00 93.00 81 PHE A CA 1
ATOM 624 C C . PHE A 1 81 ? 6.422 5.161 -11.919 1.00 93.00 81 PHE A C 1
ATOM 626 O O . PHE A 1 81 ? 5.358 5.605 -11.494 1.00 93.00 81 PHE A O 1
ATOM 633 N N . LEU A 1 82 ? 6.520 3.888 -12.323 1.00 96.00 82 LEU A N 1
ATOM 634 C CA . LEU A 1 82 ? 5.416 2.926 -12.237 1.00 96.00 82 LEU A CA 1
ATOM 635 C C . LEU A 1 82 ? 5.177 2.440 -10.807 1.00 96.00 82 LEU A C 1
ATOM 637 O O . LEU A 1 82 ? 4.065 2.000 -10.522 1.00 96.00 82 LEU A O 1
ATOM 641 N N . VAL A 1 83 ? 6.167 2.537 -9.916 1.00 96.44 83 VAL A N 1
ATOM 642 C CA . VAL A 1 83 ? 5.986 2.296 -8.475 1.00 96.44 83 VAL A CA 1
ATOM 643 C C . VAL A 1 83 ? 5.087 3.379 -7.884 1.00 96.44 83 VAL A C 1
ATOM 645 O O . VAL A 1 83 ? 4.094 3.069 -7.223 1.00 96.44 83 VAL A O 1
ATOM 648 N N . TYR A 1 84 ? 5.362 4.648 -8.208 1.00 95.50 84 TYR A N 1
ATOM 649 C CA . TYR A 1 84 ? 4.485 5.756 -7.829 1.00 95.50 84 TYR A CA 1
ATOM 650 C C . TYR A 1 84 ? 3.071 5.566 -8.394 1.00 95.50 84 TYR A C 1
ATOM 652 O O . TYR A 1 84 ? 2.107 5.558 -7.628 1.00 95.50 84 TYR A O 1
ATOM 660 N N . ASN A 1 85 ? 2.933 5.297 -9.697 1.00 95.88 85 ASN A N 1
ATOM 661 C CA . ASN A 1 85 ? 1.617 5.077 -10.311 1.00 95.88 85 ASN A CA 1
ATOM 662 C C . ASN A 1 85 ? 0.854 3.917 -9.652 1.00 95.88 85 ASN A C 1
ATOM 664 O O . ASN A 1 85 ? -0.347 4.030 -9.408 1.00 95.88 85 ASN A O 1
ATOM 668 N N . CYS A 1 86 ? 1.545 2.823 -9.310 1.00 97.44 86 CYS A N 1
ATOM 669 C CA . CYS A 1 86 ? 0.938 1.715 -8.579 1.00 97.44 86 CYS A CA 1
ATOM 670 C C . CYS A 1 86 ? 0.360 2.168 -7.243 1.00 97.44 86 CYS A C 1
ATOM 672 O O . CYS A 1 86 ? -0.738 1.759 -6.887 1.00 97.44 86 CYS A O 1
ATOM 674 N N . SER A 1 87 ? 1.087 2.999 -6.497 1.00 96.56 87 SER A N 1
ATOM 675 C CA . SER A 1 87 ? 0.638 3.476 -5.190 1.00 96.56 87 SER A CA 1
ATOM 676 C C . SER A 1 87 ? -0.616 4.358 -5.294 1.00 96.56 87 SER A C 1
ATOM 678 O O . SER A 1 87 ? -1.525 4.241 -4.470 1.00 96.56 87 SER A O 1
ATOM 680 N N . VAL A 1 88 ? -0.727 5.162 -6.359 1.00 95.94 88 VAL A N 1
ATOM 681 C CA . VAL A 1 88 ? -1.922 5.965 -6.665 1.00 95.94 88 VAL A CA 1
ATOM 682 C C . VAL A 1 88 ? -3.105 5.068 -7.035 1.00 95.94 88 VAL A C 1
ATOM 684 O O . VAL A 1 88 ? -4.194 5.217 -6.475 1.00 95.94 88 VAL A O 1
ATOM 687 N N . HIS A 1 89 ? -2.905 4.087 -7.918 1.00 96.69 89 HIS A N 1
ATOM 688 C CA . HIS A 1 89 ? -3.949 3.113 -8.252 1.00 96.69 89 HIS A CA 1
ATOM 689 C C . HIS A 1 89 ? -4.360 2.282 -7.035 1.00 96.69 89 HIS A C 1
ATOM 691 O O . HIS A 1 89 ? -5.549 2.072 -6.807 1.00 96.69 89 HIS A O 1
ATOM 697 N N . TYR A 1 90 ? -3.402 1.882 -6.201 1.00 97.44 90 TYR A N 1
ATOM 698 C CA . TYR A 1 90 ? -3.661 1.169 -4.958 1.00 97.44 90 TYR A CA 1
ATOM 699 C C . TYR A 1 90 ? -4.575 1.977 -4.044 1.00 97.44 90 TYR A C 1
ATOM 701 O O . TYR A 1 90 ? -5.560 1.446 -3.539 1.00 97.44 90 TYR A O 1
ATOM 709 N N . TRP A 1 91 ? -4.307 3.273 -3.872 1.00 95.44 91 TRP A N 1
ATOM 710 C CA . TRP A 1 91 ? -5.156 4.147 -3.067 1.00 95.44 91 TRP A CA 1
ATOM 711 C C . TRP A 1 91 ? -6.601 4.199 -3.575 1.00 95.44 91 TRP A C 1
ATOM 713 O O . TRP A 1 91 ? -7.540 4.183 -2.776 1.00 95.44 91 TRP A O 1
ATOM 723 N N . GLN A 1 92 ? -6.786 4.235 -4.897 1.00 93.69 92 GLN A N 1
ATOM 724 C CA . GLN A 1 92 ? -8.108 4.214 -5.522 1.00 93.69 92 GLN A CA 1
ATOM 725 C C . GLN A 1 92 ? -8.815 2.870 -5.297 1.00 93.69 92 GLN A C 1
ATOM 727 O O . GLN A 1 92 ? -9.972 2.859 -4.880 1.00 93.69 92 GLN A O 1
ATOM 732 N N . VAL A 1 93 ? -8.125 1.744 -5.517 1.00 94.25 93 VAL A N 1
ATOM 733 C CA . VAL A 1 93 ? -8.713 0.395 -5.401 1.00 94.25 93 VAL A CA 1
ATOM 734 C C . VAL A 1 93 ? -9.020 0.054 -3.946 1.00 94.25 93 VAL A C 1
ATOM 736 O O . VAL A 1 93 ? -10.125 -0.373 -3.617 1.00 94.25 93 VAL A O 1
ATOM 739 N N . ALA A 1 94 ? -8.084 0.331 -3.040 1.00 94.81 94 ALA A N 1
ATOM 740 C CA . ALA A 1 94 ? -8.230 0.055 -1.617 1.00 94.81 94 ALA A CA 1
ATOM 741 C C . ALA A 1 94 ? -9.272 0.952 -0.927 1.00 94.81 94 ALA A C 1
ATOM 743 O O . ALA A 1 94 ? -9.647 0.678 0.213 1.00 94.81 94 ALA A O 1
ATOM 744 N N . ARG A 1 95 ? -9.764 2.015 -1.584 1.00 91.94 95 ARG A N 1
ATOM 745 C CA . ARG A 1 95 ? -10.629 3.056 -0.997 1.00 91.94 95 ARG A CA 1
ATOM 746 C C . ARG A 1 95 ? -11.828 2.503 -0.231 1.00 91.94 95 ARG A C 1
ATOM 748 O O . ARG A 1 95 ? -12.190 3.043 0.815 1.00 91.94 95 ARG A O 1
ATOM 755 N N . ILE A 1 96 ? -12.444 1.438 -0.742 1.00 89.19 96 ILE A N 1
ATOM 756 C CA . ILE A 1 96 ? -13.621 0.809 -0.131 1.00 89.19 96 ILE A CA 1
ATOM 757 C C . ILE A 1 96 ? -13.261 0.133 1.203 1.00 89.19 96 ILE A C 1
ATOM 759 O O . ILE A 1 96 ? -14.046 0.197 2.151 1.00 89.19 96 ILE A O 1
ATOM 763 N N . LEU A 1 97 ? -12.051 -0.425 1.300 1.00 92.38 97 LEU A N 1
ATOM 764 C CA . LEU A 1 97 ? -11.520 -1.099 2.486 1.00 92.38 97 LEU A CA 1
ATOM 765 C C . LEU A 1 97 ? -10.808 -0.155 3.465 1.00 92.38 97 LEU A C 1
ATOM 767 O O . LEU A 1 97 ? -10.499 -0.555 4.575 1.00 92.38 97 LEU A O 1
ATOM 771 N N . GLN A 1 98 ? -10.616 1.127 3.138 1.00 91.62 98 GLN A N 1
ATOM 772 C CA . GLN A 1 98 ? -10.059 2.127 4.069 1.00 91.62 98 GLN A CA 1
ATOM 773 C C . GLN A 1 98 ? -11.050 2.568 5.171 1.00 91.62 98 GLN A C 1
ATOM 775 O O . GLN A 1 98 ? -10.889 3.635 5.773 1.00 91.62 98 GLN A O 1
ATOM 780 N N . ARG A 1 99 ? -12.150 1.839 5.386 1.00 88.81 99 ARG A N 1
ATOM 781 C CA . ARG A 1 99 ? -13.141 2.126 6.436 1.00 88.81 99 ARG A CA 1
ATOM 782 C C . ARG A 1 99 ? -12.721 1.450 7.744 1.00 88.81 99 ARG A C 1
ATOM 784 O O . ARG A 1 99 ? -11.958 0.492 7.740 1.00 88.81 99 ARG A O 1
ATOM 791 N N . GLU A 1 100 ? -13.158 2.001 8.876 1.00 86.06 100 GLU A N 1
ATOM 792 C CA . GLU A 1 100 ? -12.921 1.373 10.189 1.00 86.06 100 GLU A CA 1
ATOM 793 C C . GLU A 1 100 ? -13.606 0.002 10.228 1.00 86.06 100 GLU A C 1
ATOM 795 O O . GLU A 1 100 ? -14.701 -0.151 9.683 1.00 86.06 100 GLU A O 1
ATOM 800 N N . GLY A 1 101 ? -12.933 -0.984 10.816 1.00 86.44 101 GLY A N 1
ATOM 801 C CA . GLY A 1 101 ? -13.392 -2.369 10.959 1.00 86.44 101 GLY A CA 1
ATOM 802 C C . GLY A 1 101 ? -13.035 -3.309 9.800 1.00 86.44 101 GLY A C 1
ATOM 803 O O . GLY A 1 101 ? -13.166 -4.519 9.953 1.00 86.44 101 GLY A O 1
ATOM 804 N N . VAL A 1 102 ? -12.603 -2.789 8.644 1.00 89.44 102 VAL A N 1
ATOM 805 C CA . VAL A 1 102 ? -12.236 -3.603 7.461 1.00 89.44 102 VAL A CA 1
ATOM 806 C C . VAL A 1 102 ? -10.851 -3.284 6.894 1.00 89.44 102 VAL A C 1
ATOM 808 O O . VAL A 1 102 ? -10.377 -3.973 5.990 1.00 89.44 102 VAL A O 1
ATOM 811 N N . ARG A 1 103 ? -10.165 -2.263 7.419 1.00 93.06 103 ARG A N 1
ATOM 812 C CA . ARG A 1 103 ? -8.842 -1.843 6.917 1.00 93.06 103 ARG A CA 1
ATOM 813 C C . ARG A 1 103 ? -7.722 -2.789 7.334 1.00 93.06 103 ARG A C 1
ATOM 815 O O . ARG A 1 103 ? -6.668 -2.775 6.706 1.00 93.06 103 ARG A O 1
ATOM 822 N N . VAL A 1 104 ? -7.954 -3.649 8.330 1.00 93.44 104 VAL A N 1
ATOM 823 C CA . VAL A 1 104 ? -7.024 -4.727 8.714 1.00 93.44 104 VAL A CA 1
ATOM 824 C C . VAL A 1 104 ? -6.627 -5.609 7.522 1.00 93.44 104 VAL A C 1
ATOM 826 O O . VAL A 1 104 ? -5.473 -6.020 7.415 1.00 93.44 104 VAL A O 1
ATOM 829 N N . HIS A 1 105 ? -7.537 -5.821 6.563 1.00 94.31 105 HIS A N 1
ATOM 830 C CA . HIS A 1 105 ? -7.269 -6.610 5.357 1.00 94.31 105 HIS A CA 1
ATOM 831 C C . HIS A 1 105 ? -6.205 -5.990 4.438 1.00 94.31 105 HIS A C 1
ATOM 833 O O . HIS A 1 105 ? -5.608 -6.700 3.635 1.00 94.31 105 HIS A O 1
ATOM 839 N N . LEU A 1 106 ? -5.947 -4.684 4.556 1.00 96.06 106 LEU A N 1
ATOM 840 C CA . LEU A 1 106 ? -4.978 -3.967 3.726 1.00 96.06 106 LEU A CA 1
ATOM 841 C C . LEU A 1 106 ? -3.543 -4.053 4.253 1.00 96.06 106 LEU A C 1
ATOM 843 O O . LEU A 1 106 ? -2.635 -3.641 3.537 1.00 96.06 106 LEU A O 1
ATOM 847 N N . VAL A 1 107 ? -3.313 -4.544 5.478 1.00 96.06 107 VAL A N 1
ATOM 848 C CA . VAL A 1 107 ? -1.977 -4.543 6.105 1.00 96.06 107 VAL A CA 1
ATOM 849 C C . VAL A 1 107 ? -0.910 -5.190 5.208 1.00 96.06 107 VAL A C 1
ATOM 851 O O . VAL A 1 107 ? 0.088 -4.518 4.944 1.00 96.06 107 VAL A O 1
ATOM 854 N N . PRO A 1 108 ? -1.098 -6.413 4.664 1.00 96.31 108 PRO A N 1
ATOM 855 C CA . PRO A 1 108 ? -0.045 -7.072 3.889 1.00 96.31 108 PRO A CA 1
ATOM 856 C C . PRO A 1 108 ? 0.261 -6.365 2.565 1.00 96.31 108 PRO A C 1
ATOM 858 O O . PRO A 1 108 ? 1.413 -6.278 2.145 1.00 96.31 108 PRO A O 1
ATOM 861 N N . SER A 1 109 ? -0.771 -5.859 1.888 1.00 96.94 109 SER A N 1
ATOM 862 C CA . SER A 1 109 ? -0.621 -5.208 0.589 1.00 96.94 109 SER A CA 1
ATOM 863 C C . SER A 1 109 ? -0.076 -3.789 0.717 1.00 96.94 109 SER A C 1
ATOM 865 O O . SER A 1 109 ? 0.751 -3.367 -0.089 1.00 96.94 109 SER A O 1
ATOM 867 N N . LEU A 1 110 ? -0.494 -3.056 1.752 1.00 96.56 110 LEU A N 1
ATOM 868 C CA . LEU A 1 110 ? -0.024 -1.699 2.004 1.00 96.56 110 LEU A CA 1
ATOM 869 C C . LEU A 1 110 ? 1.440 -1.686 2.452 1.00 96.56 110 LEU A C 1
ATOM 871 O O . LEU A 1 110 ? 2.179 -0.798 2.040 1.00 96.56 110 LEU A O 1
ATOM 875 N N . GLU A 1 111 ? 1.879 -2.691 3.214 1.00 96.88 111 GLU A N 1
ATOM 876 C CA . GLU A 1 111 ? 3.287 -2.861 3.586 1.00 96.88 111 GLU A CA 1
ATOM 877 C C . GLU A 1 111 ? 4.195 -2.961 2.348 1.00 96.88 111 GLU A C 1
ATOM 879 O O . GLU A 1 111 ? 5.219 -2.279 2.272 1.00 96.88 111 GLU A O 1
ATOM 884 N N . GLN A 1 112 ? 3.790 -3.736 1.335 1.00 97.06 112 GLN A N 1
ATOM 885 C CA . GLN A 1 112 ? 4.535 -3.855 0.075 1.00 97.06 112 GLN A CA 1
ATOM 886 C C . GLN A 1 112 ? 4.593 -2.529 -0.692 1.00 97.06 112 GLN A C 1
ATOM 888 O O . GLN A 1 112 ? 5.658 -2.142 -1.174 1.00 97.06 112 GLN A O 1
ATOM 893 N N . VAL A 1 113 ? 3.465 -1.816 -0.779 1.00 97.12 113 VAL A N 1
ATOM 894 C CA . VAL A 1 113 ? 3.384 -0.526 -1.480 1.00 97.12 113 VAL A CA 1
ATOM 895 C C . VAL A 1 113 ? 4.240 0.532 -0.789 1.00 97.12 113 VAL A C 1
ATOM 897 O O . VAL A 1 113 ? 5.015 1.206 -1.463 1.00 97.12 113 VAL A O 1
ATOM 900 N N . VAL A 1 114 ? 4.143 0.660 0.539 1.00 96.19 114 VAL A N 1
ATOM 901 C CA . VAL A 1 114 ? 4.947 1.617 1.316 1.00 96.19 114 VAL A CA 1
ATOM 902 C C . VAL A 1 114 ? 6.431 1.309 1.147 1.00 96.19 114 VAL A C 1
ATOM 904 O O . VAL A 1 114 ? 7.194 2.205 0.799 1.00 96.19 114 VAL A O 1
ATOM 907 N N . LYS A 1 115 ? 6.834 0.040 1.291 1.00 96.12 115 LYS A N 1
ATOM 908 C CA . LYS A 1 115 ? 8.230 -0.380 1.116 1.00 96.12 115 LYS A CA 1
ATOM 909 C C . LYS A 1 115 ? 8.769 -0.055 -0.278 1.00 96.12 115 LYS A C 1
ATOM 911 O O . LYS A 1 115 ? 9.897 0.412 -0.394 1.00 96.12 115 LYS A O 1
ATOM 916 N N . ALA A 1 116 ? 7.991 -0.305 -1.329 1.00 95.38 116 ALA A N 1
ATOM 917 C CA . ALA A 1 116 ? 8.408 0.007 -2.693 1.00 95.38 116 ALA A CA 1
ATOM 918 C C . ALA A 1 116 ? 8.514 1.524 -2.924 1.00 95.38 116 ALA A C 1
ATOM 920 O O . ALA A 1 116 ? 9.433 1.984 -3.599 1.00 95.38 116 ALA A O 1
ATOM 921 N N . LEU A 1 117 ? 7.603 2.307 -2.339 1.00 94.19 117 LEU A N 1
ATOM 922 C CA . LEU A 1 117 ? 7.563 3.758 -2.500 1.00 94.19 117 LEU A CA 1
ATOM 923 C C . LEU A 1 117 ? 8.742 4.477 -1.824 1.00 94.19 117 LEU A C 1
ATOM 925 O O . LEU A 1 117 ? 9.119 5.552 -2.282 1.00 94.19 117 LEU A O 1
ATOM 929 N N . GLU A 1 118 ? 9.372 3.889 -0.802 1.00 92.56 118 GLU A N 1
ATOM 930 C CA . GLU A 1 118 ? 10.607 4.432 -0.203 1.00 92.56 118 GLU A CA 1
ATOM 931 C C . GLU A 1 118 ? 11.742 4.588 -1.227 1.00 92.56 118 GLU A C 1
ATOM 933 O O . GLU A 1 118 ? 12.549 5.509 -1.125 1.00 92.56 118 GLU A O 1
ATOM 938 N N . ALA A 1 119 ? 11.789 3.724 -2.247 1.00 89.06 119 ALA A N 1
ATOM 939 C CA . ALA A 1 119 ? 12.785 3.800 -3.316 1.00 89.06 119 ALA A CA 1
ATOM 940 C C . ALA A 1 119 ? 12.476 4.889 -4.362 1.00 89.06 119 ALA A C 1
ATOM 942 O O . ALA A 1 119 ? 13.304 5.160 -5.234 1.00 89.06 119 ALA A O 1
ATOM 943 N N . VAL A 1 120 ? 11.288 5.502 -4.310 1.00 90.81 120 VAL A N 1
ATOM 944 C CA . VAL A 1 120 ? 10.891 6.566 -5.234 1.00 90.81 120 VAL A CA 1
ATOM 945 C C . VAL A 1 120 ? 11.365 7.915 -4.680 1.00 90.81 120 VAL A C 1
ATOM 947 O O . VAL A 1 120 ? 10.970 8.300 -3.573 1.00 90.81 120 VAL A O 1
ATOM 950 N N . PRO A 1 121 ? 12.203 8.657 -5.426 1.00 87.38 121 PRO A N 1
ATOM 951 C CA . PRO A 1 121 ? 12.634 9.981 -5.006 1.00 87.38 121 PRO A CA 1
ATOM 952 C C . PRO A 1 121 ? 11.482 10.985 -5.113 1.00 87.38 121 PRO A C 1
ATOM 954 O O . PRO A 1 121 ? 10.657 10.900 -6.027 1.00 87.38 121 PRO A O 1
ATOM 957 N N . ALA A 1 122 ? 11.487 11.972 -4.214 1.00 81.56 122 ALA A N 1
ATOM 958 C CA . ALA A 1 122 ? 10.425 12.966 -4.069 1.00 81.56 122 ALA A CA 1
ATOM 959 C C . ALA A 1 122 ? 9.063 12.329 -3.706 1.00 81.56 122 ALA A C 1
ATOM 961 O O . ALA A 1 122 ? 8.969 11.129 -3.456 1.00 81.56 122 ALA A O 1
ATOM 962 N N . GLN A 1 123 ? 7.995 13.133 -3.658 1.00 88.56 123 GLN A N 1
ATOM 963 C CA . GLN A 1 123 ? 6.635 12.712 -3.263 1.00 88.56 123 GLN A CA 1
ATOM 964 C C . GLN A 1 123 ? 6.438 12.483 -1.755 1.00 88.56 123 GLN A C 1
ATOM 966 O O . GLN A 1 123 ? 5.677 11.604 -1.344 1.00 88.56 123 GLN A O 1
ATOM 971 N N . GLU A 1 124 ? 7.087 13.291 -0.916 1.00 91.31 124 GLU A N 1
ATOM 972 C CA . GLU A 1 124 ? 7.017 13.111 0.539 1.00 91.31 124 GLU A CA 1
ATOM 973 C C . GLU A 1 124 ? 5.609 13.311 1.103 1.00 91.31 124 GLU A C 1
ATOM 975 O O . GLU A 1 124 ? 5.185 12.542 1.962 1.00 91.31 124 GLU A O 1
ATOM 980 N N . GLU A 1 125 ? 4.821 14.232 0.546 1.00 91.12 125 GLU A N 1
ATOM 981 C CA . GLU A 1 125 ? 3.397 14.377 0.881 1.00 91.12 125 GLU A CA 1
ATOM 982 C C . GLU A 1 125 ? 2.618 13.072 0.675 1.00 91.12 125 GLU A C 1
ATOM 984 O O . GLU A 1 125 ? 1.848 12.640 1.537 1.00 91.12 125 GLU A O 1
ATOM 989 N N . TRP A 1 126 ? 2.856 12.399 -0.451 1.00 93.69 126 TRP A N 1
ATOM 990 C CA . TRP A 1 126 ? 2.185 11.147 -0.779 1.00 93.69 126 TRP A CA 1
ATOM 991 C C . TRP A 1 126 ? 2.644 9.996 0.124 1.00 93.69 126 TRP A C 1
ATOM 993 O O . TRP A 1 126 ? 1.819 9.219 0.619 1.00 93.69 126 TRP A O 1
ATOM 1003 N N . LYS A 1 127 ? 3.949 9.918 0.422 1.00 94.25 127 LYS A N 1
ATOM 1004 C CA . LYS A 1 127 ? 4.491 8.950 1.387 1.00 94.25 127 LYS A CA 1
ATOM 1005 C C . LYS A 1 127 ? 3.892 9.156 2.777 1.00 94.25 127 LYS A C 1
ATOM 1007 O O . LYS A 1 127 ? 3.487 8.178 3.402 1.00 94.25 127 LYS A O 1
ATOM 1012 N N . VAL A 1 128 ? 3.751 10.402 3.239 1.00 94.19 128 VAL A N 1
ATOM 1013 C CA . VAL A 1 128 ? 3.091 10.725 4.517 1.00 94.19 128 VAL A CA 1
ATOM 1014 C C . VAL A 1 128 ? 1.658 10.199 4.536 1.00 94.19 128 VAL A C 1
ATOM 1016 O O . VAL A 1 128 ? 1.261 9.548 5.507 1.00 94.19 128 VAL A O 1
ATOM 1019 N N . GLN A 1 129 ? 0.881 10.424 3.473 1.00 93.31 129 GLN A N 1
ATOM 1020 C CA . GLN A 1 129 ? -0.501 9.939 3.396 1.00 93.31 129 GLN A CA 1
ATOM 1021 C C . GLN A 1 129 ? -0.576 8.407 3.484 1.00 93.31 129 GLN A C 1
ATOM 1023 O O . GLN A 1 129 ? -1.372 7.872 4.263 1.00 93.31 129 GLN A O 1
ATOM 1028 N N . LEU A 1 130 ? 0.282 7.691 2.750 1.00 94.88 130 LEU A N 1
ATOM 1029 C CA . LEU A 1 130 ? 0.315 6.226 2.773 1.00 94.88 130 LEU A CA 1
ATOM 1030 C C . LEU A 1 130 ? 0.809 5.661 4.108 1.00 94.88 130 LEU A C 1
ATOM 1032 O O . LEU A 1 130 ? 0.187 4.733 4.626 1.00 94.88 130 LEU A O 1
ATOM 1036 N N . LYS A 1 131 ? 1.853 6.241 4.715 1.00 95.19 131 LYS A N 1
ATOM 1037 C CA . LYS A 1 131 ? 2.326 5.844 6.054 1.00 95.19 131 LYS A CA 1
ATOM 1038 C C . LYS A 1 131 ? 1.265 6.079 7.126 1.00 95.19 131 LYS A C 1
ATOM 1040 O O . LYS A 1 131 ? 1.077 5.241 8.004 1.00 95.19 131 LYS A O 1
ATOM 1045 N N . THR A 1 132 ? 0.517 7.175 7.017 1.00 93.44 132 THR A N 1
ATOM 1046 C CA . THR A 1 132 ? -0.591 7.485 7.930 1.00 93.44 132 THR A CA 1
ATOM 1047 C C . THR A 1 132 ? -1.722 6.464 7.797 1.00 93.44 132 THR A C 1
ATOM 1049 O O . THR A 1 132 ? -2.219 5.952 8.801 1.00 93.44 132 THR A O 1
ATOM 1052 N N . LEU A 1 133 ? -2.103 6.101 6.565 1.00 94.00 133 LEU A N 1
ATOM 1053 C CA . LEU A 1 133 ? -3.060 5.016 6.334 1.00 94.00 133 LEU A CA 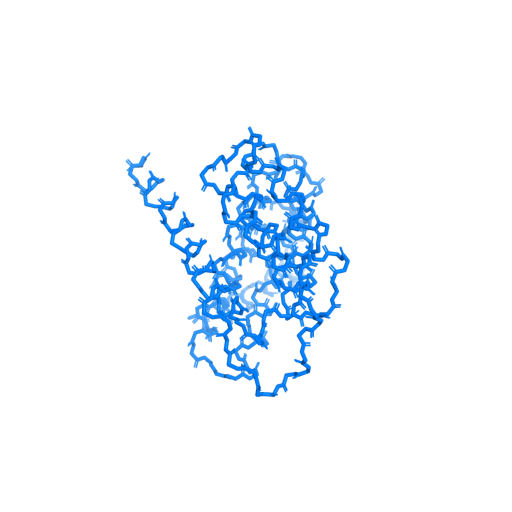1
ATOM 1054 C C . LEU A 1 133 ? -2.533 3.684 6.887 1.00 94.00 133 LEU A C 1
ATOM 1056 O O . LEU A 1 133 ? -3.298 2.934 7.493 1.00 94.00 133 LEU A O 1
ATOM 1060 N N . PHE A 1 134 ? -1.243 3.399 6.710 1.00 96.06 134 PHE A N 1
ATOM 1061 C CA . PHE A 1 134 ? -0.641 2.154 7.172 1.00 96.06 134 PHE A CA 1
ATOM 1062 C C . PHE A 1 134 ? -0.646 2.043 8.695 1.00 96.06 134 PHE A C 1
ATOM 1064 O O . PHE A 1 134 ? -1.072 1.017 9.222 1.00 96.06 134 PHE A O 1
ATOM 1071 N N . ALA A 1 135 ? -0.307 3.122 9.402 1.00 94.81 135 ALA A N 1
ATOM 1072 C CA . ALA A 1 135 ? -0.414 3.194 10.855 1.00 94.81 135 ALA A CA 1
ATOM 1073 C C . ALA A 1 135 ? -1.845 2.908 11.349 1.00 94.81 135 ALA A C 1
ATOM 1075 O O . ALA A 1 135 ? -2.024 2.129 12.283 1.00 94.81 135 ALA A O 1
ATOM 1076 N N . LEU A 1 136 ? -2.872 3.448 10.680 1.00 92.31 136 LEU A N 1
ATOM 1077 C CA . LEU A 1 136 ? -4.274 3.153 11.007 1.00 92.31 136 LEU A CA 1
ATOM 1078 C C . LEU A 1 136 ? -4.640 1.679 10.768 1.00 92.31 136 LEU A C 1
ATOM 1080 O O . LEU A 1 136 ? -5.396 1.100 11.543 1.00 92.31 136 LEU A O 1
ATOM 1084 N N . CYS A 1 137 ? -4.119 1.063 9.704 1.00 94.25 137 CYS A N 1
ATOM 1085 C CA . CYS A 1 137 ? -4.348 -0.360 9.433 1.00 94.25 137 CYS A CA 1
ATOM 1086 C C . CYS A 1 137 ? -3.666 -1.248 10.486 1.00 94.25 137 CYS A C 1
ATOM 1088 O O . CYS A 1 137 ? -4.268 -2.207 10.963 1.00 94.25 137 CYS A O 1
ATOM 1090 N N . LEU A 1 138 ? -2.435 -0.909 10.884 1.00 94.69 138 LEU A N 1
ATOM 1091 C CA . LEU A 1 138 ? -1.674 -1.621 11.916 1.00 94.69 138 LEU A CA 1
ATOM 1092 C C . LEU A 1 138 ? -2.314 -1.492 13.301 1.00 94.69 138 LEU A C 1
ATOM 1094 O O . LEU A 1 138 ? -2.362 -2.473 14.041 1.00 94.69 138 LEU A O 1
ATOM 1098 N N . GLN A 1 139 ? -2.844 -0.312 13.636 1.00 92.56 139 GLN A N 1
ATOM 1099 C CA . GLN A 1 139 ? -3.583 -0.088 14.877 1.00 92.56 139 GLN A CA 1
ATOM 1100 C C . GLN A 1 139 ? -4.801 -1.012 14.967 1.00 92.56 139 GLN A C 1
ATOM 1102 O O . GLN A 1 139 ? -5.005 -1.661 15.990 1.00 92.56 139 GLN A O 1
ATOM 1107 N N . GLU A 1 140 ? -5.587 -1.094 13.892 1.00 91.56 140 GLU A N 1
ATOM 1108 C CA . GLU A 1 140 ? -6.772 -1.955 13.837 1.00 91.56 140 GLU A CA 1
ATOM 1109 C C . GLU A 1 140 ? -6.407 -3.448 13.856 1.00 91.56 140 GLU A C 1
ATOM 1111 O O . GLU A 1 140 ? -7.138 -4.259 14.412 1.00 91.56 140 GLU A O 1
ATOM 1116 N N . ALA A 1 141 ? -5.234 -3.806 13.328 1.00 91.94 141 ALA A N 1
ATOM 1117 C CA . ALA A 1 141 ? -4.673 -5.153 13.419 1.00 91.94 141 ALA A CA 1
ATOM 1118 C C . ALA A 1 141 ? -4.087 -5.501 14.806 1.00 91.94 141 ALA A C 1
ATOM 1120 O O . ALA A 1 141 ? -3.562 -6.599 14.984 1.00 91.94 141 ALA A O 1
ATOM 1121 N N . GLY A 1 142 ? -4.093 -4.571 15.769 1.00 90.88 142 GLY A N 1
ATOM 1122 C CA . 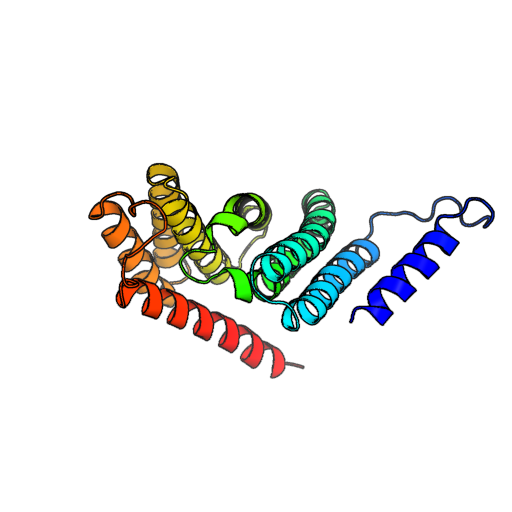GLY A 1 142 ? -3.482 -4.755 17.091 1.00 90.88 142 GLY A CA 1
ATOM 1123 C C . GLY A 1 142 ? -1.947 -4.679 17.108 1.00 90.88 142 GLY A C 1
ATOM 1124 O O . GLY A 1 142 ? -1.336 -4.861 18.160 1.00 90.88 142 GLY A O 1
ATOM 1125 N N . ARG A 1 143 ? -1.301 -4.353 15.980 1.00 92.56 143 ARG A N 1
ATOM 1126 C CA . ARG A 1 143 ? 0.158 -4.171 15.853 1.00 92.56 143 ARG A CA 1
ATOM 1127 C C . ARG A 1 143 ? 0.573 -2.766 16.308 1.00 92.56 143 ARG A C 1
ATOM 1129 O O . ARG A 1 143 ? 1.141 -1.990 15.543 1.00 92.56 143 ARG A O 1
ATOM 1136 N N . LEU A 1 144 ? 0.279 -2.431 17.566 1.00 91.75 144 LEU A N 1
ATOM 1137 C CA . LEU A 1 144 ? 0.537 -1.110 18.157 1.00 91.75 144 LEU A CA 1
ATOM 1138 C C . LEU A 1 144 ? 1.990 -0.601 18.041 1.00 91.75 144 LEU A C 1
ATOM 1140 O O . LEU A 1 144 ? 2.143 0.568 17.683 1.00 91.75 144 LEU A O 1
ATOM 1144 N N . PRO A 1 145 ? 3.052 -1.401 18.289 1.00 92.81 145 PRO A N 1
ATOM 1145 C CA . PRO A 1 145 ? 4.420 -0.888 18.172 1.00 92.81 145 PRO A CA 1
ATOM 1146 C C . PRO A 1 145 ? 4.758 -0.482 16.732 1.00 92.81 145 PRO A C 1
ATOM 1148 O O . PRO A 1 145 ? 5.332 0.583 16.501 1.00 92.81 145 PRO A O 1
ATOM 1151 N N . ASP A 1 146 ? 4.326 -1.280 15.753 1.00 93.25 146 ASP A N 1
ATOM 1152 C CA . ASP A 1 146 ? 4.520 -0.975 14.335 1.00 93.25 146 ASP A CA 1
ATOM 1153 C C . ASP A 1 146 ? 3.684 0.243 13.921 1.00 93.25 146 ASP A C 1
ATOM 1155 O O . ASP A 1 146 ? 4.170 1.115 13.202 1.00 93.25 146 ASP A O 1
ATOM 1159 N N . ALA A 1 147 ? 2.446 0.349 14.417 1.00 93.31 147 ALA A N 1
ATOM 1160 C CA . ALA A 1 147 ? 1.579 1.497 14.170 1.00 93.31 147 ALA A CA 1
ATOM 1161 C C . ALA A 1 147 ? 2.208 2.801 14.682 1.00 93.31 147 ALA A C 1
ATOM 1163 O O . ALA A 1 147 ? 2.232 3.801 13.963 1.00 93.31 147 ALA A O 1
ATOM 1164 N N . GLN A 1 148 ? 2.760 2.787 15.900 1.00 92.94 148 GLN A N 1
ATOM 1165 C CA . GLN A 1 148 ? 3.426 3.947 16.493 1.00 92.94 148 GLN A CA 1
ATOM 1166 C C . GLN A 1 148 ? 4.685 4.332 15.712 1.00 92.94 148 GLN A C 1
ATOM 1168 O O . GLN A 1 148 ? 4.906 5.519 15.453 1.00 92.94 148 GLN A O 1
ATOM 1173 N N . LYS A 1 149 ? 5.483 3.344 15.288 1.00 94.31 149 LYS A N 1
ATOM 1174 C CA . LYS A 1 149 ? 6.653 3.567 14.432 1.00 94.31 149 LYS A CA 1
ATOM 1175 C C . LYS A 1 149 ? 6.250 4.254 13.124 1.00 94.31 149 LYS A C 1
ATOM 1177 O O . LYS A 1 149 ? 6.784 5.313 12.808 1.00 94.31 149 LYS A O 1
ATOM 1182 N N . MET A 1 150 ? 5.262 3.709 12.414 1.00 94.38 150 MET A N 1
ATOM 1183 C CA . MET A 1 150 ? 4.788 4.266 11.140 1.00 94.38 150 MET A CA 1
ATOM 1184 C C . MET A 1 150 ? 4.194 5.668 11.290 1.00 94.38 150 MET A C 1
ATOM 1186 O O . MET A 1 150 ? 4.470 6.537 10.465 1.00 94.38 150 MET A O 1
ATOM 1190 N N . ALA A 1 151 ? 3.433 5.926 12.355 1.00 93.12 151 ALA A N 1
ATOM 1191 C CA . ALA A 1 151 ? 2.901 7.260 12.623 1.00 93.12 151 ALA A CA 1
ATOM 1192 C C . ALA A 1 151 ? 4.015 8.275 12.933 1.00 93.12 151 ALA A C 1
ATOM 1194 O O . ALA A 1 151 ? 3.950 9.419 12.488 1.00 93.12 151 ALA A O 1
ATOM 1195 N N . THR A 1 152 ? 5.054 7.855 13.661 1.00 93.62 152 THR A N 1
ATOM 1196 C CA . THR A 1 152 ? 6.203 8.712 13.987 1.00 93.62 152 THR A CA 1
ATOM 1197 C C . THR A 1 152 ? 7.005 9.056 12.735 1.00 93.62 152 THR A C 1
ATOM 1199 O O . THR A 1 152 ? 7.312 10.225 12.516 1.00 93.62 152 THR A O 1
ATOM 1202 N N . GLU A 1 153 ? 7.286 8.069 11.880 1.00 93.75 153 GLU A N 1
ATOM 1203 C CA . GLU A 1 153 ? 7.946 8.298 10.591 1.00 93.75 153 GLU A CA 1
ATOM 1204 C C . GLU A 1 153 ? 7.129 9.234 9.690 1.00 93.75 153 GLU A C 1
ATOM 1206 O O . GLU A 1 153 ? 7.689 10.141 9.076 1.00 93.75 153 GLU A O 1
ATOM 1211 N N . ALA A 1 154 ? 5.803 9.052 9.635 1.00 93.38 154 ALA A N 1
ATOM 1212 C CA . ALA A 1 154 ? 4.916 9.936 8.883 1.00 93.38 154 ALA A CA 1
ATOM 1213 C C . ALA A 1 154 ? 4.972 11.378 9.408 1.00 93.38 154 ALA A C 1
ATOM 1215 O O . ALA A 1 154 ? 5.054 12.316 8.620 1.00 93.38 154 ALA A O 1
ATOM 1216 N N . PHE A 1 155 ? 4.961 11.565 10.731 1.00 92.12 155 PHE A N 1
ATOM 1217 C CA . PHE A 1 155 ? 5.048 12.890 11.342 1.00 92.12 155 PHE A CA 1
ATOM 1218 C C . PHE A 1 155 ? 6.398 13.565 11.083 1.00 92.12 155 PHE A C 1
ATOM 1220 O O . PHE A 1 155 ? 6.427 14.737 10.714 1.00 92.12 155 PHE A O 1
ATOM 1227 N N . GLN A 1 156 ? 7.507 12.837 11.232 1.00 93.12 156 GLN A N 1
ATOM 1228 C CA . GLN A 1 156 ? 8.844 13.369 10.957 1.00 93.12 156 GLN A CA 1
ATOM 1229 C C . GLN A 1 156 ? 8.967 13.827 9.502 1.00 93.12 156 GLN A C 1
ATOM 1231 O O . GLN A 1 156 ? 9.377 14.958 9.250 1.00 93.12 156 GLN A O 1
ATOM 1236 N N . LEU A 1 157 ? 8.530 12.988 8.558 1.00 91.12 157 LEU A N 1
ATOM 1237 C CA . LEU A 1 157 ? 8.540 13.318 7.137 1.00 91.12 157 LEU A CA 1
ATOM 1238 C C . LEU A 1 157 ? 7.644 14.528 6.825 1.00 91.12 157 LEU A C 1
ATOM 1240 O O . LEU A 1 157 ? 8.039 15.416 6.069 1.00 91.12 157 LEU A O 1
ATOM 1244 N N . ALA A 1 158 ? 6.471 14.608 7.459 1.00 91.25 158 ALA A N 1
ATOM 1245 C CA . ALA A 1 158 ? 5.569 15.744 7.309 1.00 91.25 158 ALA A CA 1
ATOM 1246 C C . ALA A 1 158 ? 6.180 17.047 7.836 1.00 91.25 158 ALA A C 1
ATOM 1248 O O . ALA A 1 158 ? 6.100 18.081 7.179 1.00 91.25 158 ALA A O 1
ATOM 1249 N N . ASN A 1 159 ? 6.849 17.004 8.986 1.00 89.75 159 ASN A N 1
ATOM 1250 C CA . ASN A 1 159 ? 7.466 18.186 9.577 1.00 89.75 159 ASN A CA 1
ATOM 1251 C C . ASN A 1 159 ? 8.617 18.743 8.718 1.00 89.75 159 ASN A C 1
ATOM 1253 O O . ASN A 1 159 ? 8.824 19.954 8.671 1.00 89.75 159 ASN A O 1
ATOM 1257 N N . THR A 1 160 ? 9.352 17.871 8.023 1.00 90.56 160 THR A N 1
ATOM 1258 C CA . THR A 1 160 ? 10.465 18.278 7.155 1.00 90.56 160 THR A CA 1
ATOM 1259 C C . THR A 1 160 ? 10.005 18.730 5.770 1.00 90.56 160 THR A C 1
ATOM 1261 O O . THR A 1 160 ? 10.547 19.700 5.245 1.00 90.56 160 THR A O 1
ATOM 1264 N N . SER A 1 161 ? 9.039 18.036 5.163 1.00 87.25 161 SER A N 1
ATOM 1265 C CA . SER A 1 161 ? 8.789 18.147 3.717 1.00 87.25 161 SER A CA 1
ATOM 1266 C C . SER A 1 161 ? 7.319 18.289 3.317 1.00 87.25 161 SER A C 1
ATOM 1268 O O . SER A 1 161 ? 7.053 18.500 2.141 1.00 87.25 161 SER A O 1
ATOM 1270 N N . ALA A 1 162 ? 6.369 18.187 4.253 1.00 84.69 162 ALA A N 1
ATOM 1271 C CA . ALA A 1 162 ? 4.929 18.263 3.980 1.00 84.69 162 ALA A CA 1
ATOM 1272 C C . ALA A 1 162 ? 4.167 18.881 5.168 1.00 84.69 162 ALA A C 1
ATOM 1274 O O . ALA A 1 162 ? 3.325 18.233 5.800 1.00 84.69 162 ALA A O 1
ATOM 1275 N N . GLN A 1 163 ? 4.499 20.135 5.503 1.00 83.81 163 GLN A N 1
ATOM 1276 C CA . GLN A 1 163 ? 4.051 20.797 6.739 1.00 83.81 163 GLN A CA 1
ATOM 1277 C C . GLN A 1 163 ? 2.522 20.871 6.867 1.00 83.81 163 GLN A C 1
ATOM 1279 O O . GLN A 1 163 ? 1.993 20.798 7.975 1.00 83.81 163 GLN A O 1
ATOM 1284 N N . GLU A 1 164 ? 1.800 20.922 5.748 1.00 85.81 164 GLU A N 1
ATOM 1285 C CA . GLU A 1 164 ? 0.332 20.909 5.721 1.00 85.81 164 GLU A CA 1
ATOM 1286 C C . GLU A 1 164 ? -0.272 19.626 6.319 1.00 85.81 164 GLU A C 1
ATOM 1288 O O . GLU A 1 164 ? -1.358 19.644 6.902 1.00 85.81 164 GLU A O 1
ATOM 1293 N N . LEU A 1 165 ? 0.441 18.499 6.219 1.00 83.69 165 LEU A N 1
ATOM 1294 C CA . LEU A 1 165 ? 0.005 17.197 6.730 1.00 83.69 165 LEU A CA 1
ATOM 1295 C C . LEU A 1 165 ? 0.504 16.917 8.156 1.00 83.69 165 LEU A C 1
ATOM 1297 O O . LEU A 1 165 ? -0.005 16.002 8.812 1.00 83.69 165 LEU A O 1
ATOM 1301 N N . ALA A 1 166 ? 1.450 17.713 8.664 1.00 80.94 166 ALA A N 1
ATOM 1302 C CA . ALA A 1 166 ? 2.017 17.575 10.003 1.00 80.94 166 ALA A CA 1
ATOM 1303 C C . ALA A 1 166 ? 0.976 17.558 11.143 1.00 80.94 166 ALA A C 1
ATOM 1305 O O . ALA A 1 166 ? 1.087 16.677 12.001 1.00 80.94 166 ALA A O 1
ATOM 1306 N N . PRO A 1 167 ? -0.065 18.424 11.181 1.00 84.38 167 PRO A N 1
ATOM 1307 C CA . PRO A 1 167 ? -1.049 18.386 12.267 1.00 84.38 167 PRO A CA 1
ATOM 1308 C C . PRO A 1 167 ? -1.858 17.084 12.279 1.00 84.38 167 PRO A C 1
ATOM 1310 O O . PRO A 1 167 ? -2.159 16.547 13.346 1.00 84.38 167 PRO A O 1
ATOM 1313 N N . ASN A 1 168 ? -2.167 16.537 11.100 1.00 80.44 168 ASN A N 1
ATOM 1314 C CA . ASN A 1 168 ? -2.874 15.266 10.982 1.00 80.44 168 ASN A CA 1
ATOM 1315 C C . ASN A 1 168 ? -1.991 14.124 11.504 1.00 80.44 168 ASN A C 1
ATOM 1317 O O . ASN A 1 168 ? -2.421 13.361 12.368 1.00 80.44 168 ASN A O 1
ATOM 1321 N N . ALA A 1 169 ? -0.739 14.038 11.047 1.00 81.00 169 ALA A N 1
ATOM 1322 C CA . ALA A 1 169 ? 0.194 13.005 11.493 1.00 81.00 169 ALA A CA 1
ATOM 1323 C C . ALA A 1 169 ? 0.477 13.076 13.010 1.00 81.00 169 ALA A C 1
ATOM 1325 O O . ALA A 1 169 ? 0.482 12.041 13.677 1.00 81.00 169 ALA A O 1
ATOM 1326 N N . LEU A 1 170 ? 0.619 14.282 13.575 1.00 82.75 170 LEU A N 1
ATOM 1327 C CA . LEU A 1 170 ? 0.804 14.500 15.016 1.00 82.75 170 LEU A CA 1
ATOM 1328 C C . LEU A 1 170 ? -0.409 14.055 15.846 1.00 82.75 170 LEU A C 1
ATOM 1330 O O . LEU A 1 170 ? -0.275 13.486 16.929 1.00 82.75 170 LEU A O 1
ATOM 1334 N N . CYS A 1 171 ? -1.617 14.300 15.340 1.00 84.19 171 CYS A N 1
ATOM 1335 C CA . CYS A 1 171 ? -2.837 13.845 15.995 1.00 84.19 171 CYS A CA 1
ATOM 1336 C C . CYS A 1 171 ? -2.822 12.315 16.149 1.00 84.19 171 CYS A C 1
ATOM 1338 O O . CYS A 1 171 ? -3.036 11.795 17.246 1.00 84.19 171 CYS A O 1
ATOM 1340 N N . LEU A 1 172 ? -2.469 11.589 15.084 1.00 84.69 172 LEU A N 1
ATOM 1341 C CA . LEU A 1 172 ? -2.382 10.130 15.118 1.00 84.69 172 LEU A CA 1
ATOM 1342 C C . LEU A 1 172 ? -1.302 9.615 16.075 1.00 84.69 172 LEU A C 1
ATOM 1344 O O . LEU A 1 172 ? -1.576 8.686 16.832 1.00 84.69 172 LEU A O 1
ATOM 1348 N N . THR A 1 173 ? -0.108 10.216 16.096 1.00 83.94 173 THR A N 1
ATOM 1349 C CA . THR A 1 173 ? 0.950 9.794 17.034 1.00 83.94 173 THR A CA 1
ATOM 1350 C C . THR A 1 173 ? 0.507 9.956 18.487 1.00 83.94 173 THR A C 1
ATOM 1352 O O . THR A 1 173 ? 0.698 9.039 19.285 1.00 83.94 173 THR A O 1
ATOM 1355 N N . SER A 1 174 ? -0.160 11.065 18.824 1.00 83.12 174 SER A N 1
ATOM 1356 C CA . SER A 1 174 ? -0.693 11.295 20.173 1.00 83.12 174 SER A CA 1
ATOM 1357 C C . SER A 1 174 ? -1.798 10.301 20.555 1.00 83.12 174 SER A C 1
ATOM 1359 O O . SER A 1 174 ? -1.826 9.801 21.680 1.00 83.12 174 SER A O 1
ATOM 1361 N N . HIS A 1 175 ? -2.671 9.948 19.604 1.00 84.62 175 HIS A N 1
ATOM 1362 C CA . HIS A 1 175 ? -3.725 8.956 19.806 1.00 84.62 175 HIS A CA 1
ATOM 1363 C C . HIS A 1 175 ? -3.168 7.551 20.046 1.00 84.62 175 HIS A C 1
ATOM 1365 O O . HIS A 1 175 ? -3.681 6.835 20.905 1.00 84.62 175 HIS A O 1
ATOM 1371 N N . LEU A 1 176 ? -2.110 7.173 19.328 1.00 82.94 176 LEU A N 1
ATOM 1372 C CA . LEU A 1 176 ? -1.441 5.884 19.501 1.00 82.94 176 LEU A CA 1
ATOM 1373 C C . LEU A 1 176 ? -0.627 5.823 20.800 1.00 82.94 176 LEU A C 1
ATOM 1375 O O . LEU A 1 176 ? -0.590 4.777 21.438 1.00 82.94 176 LEU A O 1
ATOM 1379 N N . ALA A 1 177 ? -0.029 6.938 21.228 1.00 72.81 177 ALA A N 1
ATOM 1380 C CA . ALA A 1 177 ? 0.704 7.018 22.491 1.00 72.81 177 ALA A CA 1
ATOM 1381 C C . ALA A 1 177 ? -0.214 6.954 23.728 1.00 72.81 177 ALA A C 1
ATOM 1383 O O . ALA A 1 177 ? 0.196 6.459 24.775 1.00 72.81 177 ALA A O 1
ATOM 1384 N N . GLY A 1 178 ? -1.452 7.451 23.619 1.00 63.53 178 GLY A N 1
ATOM 1385 C CA . GLY A 1 178 ? -2.416 7.487 24.725 1.00 63.53 178 GLY A CA 1
ATOM 1386 C C . GLY A 1 178 ? -3.406 6.315 24.792 1.00 63.53 178 GLY A C 1
ATOM 1387 O O . GLY A 1 178 ? -4.203 6.258 25.728 1.00 63.53 178 GLY A O 1
ATOM 1388 N N . GLY A 1 179 ? -3.428 5.410 23.809 1.00 51.03 179 GLY A N 1
ATOM 1389 C CA . GLY A 1 179 ? -4.596 4.563 23.549 1.00 51.03 179 GLY A CA 1
ATOM 1390 C C . GLY A 1 179 ? -4.358 3.060 23.645 1.00 51.03 179 GLY A C 1
ATOM 1391 O O . GLY A 1 179 ? -3.657 2.485 22.819 1.00 51.03 179 GLY A O 1
ATOM 1392 N N . LYS A 1 180 ? -5.042 2.430 24.611 1.00 41.78 180 LYS A N 1
ATOM 1393 C CA . LYS A 1 180 ? -5.323 0.985 24.712 1.00 41.78 180 LYS A CA 1
ATOM 1394 C C . LYS A 1 180 ? -5.571 0.321 23.342 1.00 41.78 180 LYS A C 1
ATOM 1396 O O . LYS A 1 180 ? -6.191 0.950 22.481 1.00 41.78 180 LYS A O 1
ATOM 1401 N N . PRO A 1 181 ? -5.200 -0.967 23.174 1.00 39.97 181 PRO A N 1
ATOM 1402 C CA . PRO A 1 181 ? -5.563 -1.732 21.984 1.00 39.97 181 PRO A CA 1
ATOM 1403 C C . PRO A 1 181 ? -7.075 -1.658 21.768 1.00 39.97 181 PRO A C 1
ATOM 1405 O O . PRO A 1 181 ? -7.848 -1.818 22.716 1.00 39.97 181 PRO A O 1
ATOM 1408 N N . ALA A 1 182 ? -7.484 -1.379 20.528 1.00 43.38 182 ALA A N 1
ATOM 1409 C CA . ALA A 1 182 ? -8.883 -1.466 20.141 1.00 43.38 182 ALA A CA 1
ATOM 1410 C C . ALA A 1 182 ? -9.383 -2.872 20.497 1.00 43.38 182 ALA A C 1
ATOM 1412 O O . ALA A 1 182 ? -8.773 -3.870 20.111 1.00 43.38 182 ALA A O 1
ATOM 1413 N N . ALA A 1 183 ? -10.444 -2.942 21.302 1.00 37.19 183 ALA A N 1
ATOM 1414 C CA . ALA A 1 183 ? -11.086 -4.206 21.608 1.00 37.19 183 ALA A CA 1
ATOM 1415 C C . ALA A 1 183 ? -11.585 -4.859 20.305 1.00 37.19 183 ALA A C 1
ATOM 1417 O O . ALA A 1 183 ? -11.993 -4.168 19.372 1.00 37.19 183 ALA A O 1
ATOM 1418 N N . VAL A 1 184 ? -11.490 -6.190 20.287 1.00 40.00 184 VAL A N 1
ATOM 1419 C CA . VAL A 1 184 ? -11.979 -7.168 19.296 1.00 40.00 184 VAL A CA 1
ATOM 1420 C C . VAL A 1 184 ? -13.266 -6.703 18.581 1.00 40.00 184 VAL A C 1
ATOM 1422 O O . VAL A 1 184 ? -14.108 -6.066 19.212 1.00 40.00 184 VAL A O 1
ATOM 1425 N N . PRO A 1 185 ? -13.451 -7.008 17.277 1.00 37.62 185 PRO A N 1
ATOM 1426 C CA . PRO A 1 185 ? -14.502 -6.401 16.468 1.00 37.62 185 PRO A CA 1
ATOM 1427 C C . PRO A 1 185 ? -15.899 -6.823 16.937 1.00 37.62 185 PRO A C 1
ATOM 1429 O O . PRO A 1 185 ? -16.320 -7.963 16.758 1.00 37.62 185 PRO A O 1
ATOM 1432 N N . GLY A 1 186 ? -16.608 -5.863 17.523 1.00 40.81 186 GLY A N 1
ATOM 1433 C CA . GLY A 1 186 ? -17.988 -5.965 17.982 1.00 40.81 186 GLY A CA 1
ATOM 1434 C C . GLY A 1 186 ? -18.243 -4.888 19.033 1.00 40.81 186 GLY A C 1
ATOM 1435 O O . GLY A 1 186 ? -17.721 -4.976 20.135 1.00 40.81 186 GLY A O 1
ATOM 1436 N N . ASP A 1 187 ? -19.013 -3.860 18.678 1.00 33.81 187 ASP A N 1
ATOM 1437 C CA . ASP A 1 187 ? -19.533 -2.819 19.581 1.00 33.81 187 ASP A CA 1
ATOM 1438 C C . ASP A 1 187 ? -18.558 -1.785 20.170 1.00 33.81 187 ASP A C 1
ATOM 1440 O O . ASP A 1 187 ? -18.570 -1.498 21.367 1.00 33.81 187 ASP A O 1
ATOM 1444 N N . VAL A 1 188 ? -17.803 -1.085 19.314 1.00 41.12 188 VAL A N 1
ATOM 1445 C CA . VAL A 1 188 ? -17.270 0.241 19.683 1.00 41.12 188 VAL A CA 1
ATOM 1446 C C . VAL A 1 188 ? -17.744 1.287 18.671 1.00 41.12 188 VAL A C 1
ATOM 1448 O O . VAL A 1 188 ? -17.485 1.131 17.474 1.00 41.12 188 VAL A O 1
ATOM 1451 N N . PRO A 1 189 ? -18.442 2.359 19.099 1.00 34.75 189 PRO A N 1
ATOM 1452 C CA . PRO A 1 189 ? -18.789 3.446 18.199 1.00 34.75 189 PRO A CA 1
ATOM 1453 C C . PRO A 1 189 ? -17.500 4.110 17.687 1.00 34.75 189 PRO A C 1
ATOM 1455 O O . PRO A 1 189 ? -16.574 4.345 18.468 1.00 34.75 189 PRO A O 1
ATOM 1458 N N . PRO A 1 190 ? -17.416 4.416 16.382 1.00 40.94 190 PRO A N 1
ATOM 1459 C CA . PRO A 1 190 ? -16.201 4.932 15.768 1.00 40.94 190 PRO A CA 1
ATOM 1460 C C . PRO A 1 190 ? -15.806 6.253 16.429 1.00 40.94 190 PRO A C 1
ATOM 1462 O O . PRO A 1 190 ? -16.617 7.179 16.508 1.00 40.94 190 PRO A O 1
ATOM 1465 N N . SER A 1 191 ? -14.562 6.350 16.905 1.00 47.03 191 SER A N 1
ATOM 1466 C CA . SER A 1 191 ? -14.004 7.599 17.425 1.00 47.03 191 SER A CA 1
ATOM 1467 C C . SER A 1 191 ? -14.130 8.678 16.347 1.00 47.03 191 SER A C 1
ATOM 1469 O O . SER A 1 191 ? -13.461 8.636 15.313 1.00 47.03 191 SER A O 1
ATOM 1471 N N . THR A 1 192 ? -14.992 9.668 16.585 1.00 44.44 192 THR A N 1
ATOM 1472 C CA . THR A 1 192 ? -15.335 10.745 15.641 1.00 44.44 192 THR A CA 1
ATOM 1473 C C . THR A 1 192 ? -14.101 11.474 15.085 1.00 44.44 192 THR A C 1
ATOM 1475 O O . THR A 1 192 ? -14.140 11.987 13.968 1.00 44.44 192 THR A O 1
ATOM 1478 N N . LYS A 1 193 ? -12.982 11.468 15.828 1.00 46.91 193 LYS A N 1
ATOM 1479 C CA . LYS A 1 193 ? -11.696 12.067 15.433 1.00 46.91 193 LYS A CA 1
ATOM 1480 C C . LYS A 1 193 ? -10.907 11.236 14.411 1.00 46.91 193 LYS A C 1
ATOM 1482 O O . LYS A 1 193 ? -10.323 11.803 13.494 1.00 46.91 193 LYS A O 1
ATOM 1487 N N . ALA A 1 194 ? -10.912 9.905 14.517 1.00 46.41 194 ALA A N 1
ATOM 1488 C CA . ALA A 1 194 ? -10.263 9.042 13.522 1.00 46.41 194 ALA A CA 1
ATOM 1489 C C . ALA A 1 194 ? -11.016 9.103 12.183 1.00 46.41 194 ALA A C 1
ATOM 1491 O O . ALA A 1 194 ? -10.415 9.200 11.108 1.00 46.41 194 ALA 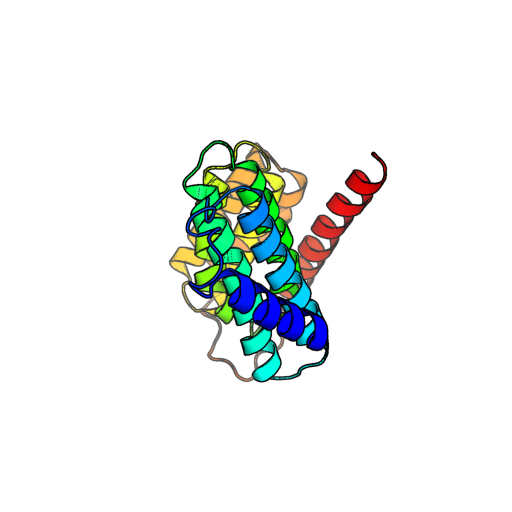A O 1
ATOM 1492 N N . ARG A 1 195 ? -12.349 9.180 12.264 1.00 44.09 195 ARG A N 1
ATOM 1493 C CA . ARG A 1 195 ? -13.231 9.367 11.113 1.00 44.09 195 ARG A CA 1
ATOM 1494 C C . ARG A 1 195 ? -12.985 10.700 10.398 1.00 44.09 195 ARG A C 1
ATOM 1496 O O . ARG A 1 195 ? -12.895 10.694 9.172 1.00 44.09 195 ARG A O 1
ATOM 1503 N N . SER A 1 196 ? -12.825 11.810 11.129 1.00 50.78 196 SER A N 1
ATOM 1504 C CA . SER A 1 196 ? -12.516 13.118 10.527 1.00 50.78 196 SER A CA 1
ATOM 1505 C C . SER A 1 196 ? -11.108 13.172 9.930 1.00 50.78 196 SER A C 1
ATOM 1507 O O . SER A 1 196 ? -10.938 13.703 8.837 1.00 50.78 196 SER A O 1
ATOM 1509 N N . MET A 1 197 ? -10.115 12.545 10.566 1.00 54.69 197 MET A N 1
ATOM 1510 C CA . MET A 1 197 ? -8.745 12.485 10.048 1.00 54.69 197 MET A CA 1
ATOM 1511 C C . MET A 1 197 ? -8.653 11.691 8.739 1.00 54.69 197 MET A C 1
ATOM 1513 O O . MET A 1 197 ? -8.060 12.160 7.768 1.00 54.69 197 MET A O 1
ATOM 1517 N N . VAL A 1 198 ? -9.299 10.521 8.673 1.00 57.66 198 VAL A N 1
ATOM 1518 C CA . VAL A 1 198 ? -9.403 9.750 7.426 1.00 57.66 198 VAL A CA 1
ATOM 1519 C C . VAL A 1 198 ? -10.160 10.555 6.378 1.00 57.66 198 VAL A C 1
ATOM 1521 O O . VAL A 1 198 ? -9.753 10.567 5.225 1.00 57.66 198 VAL A O 1
ATOM 1524 N N . GLN A 1 199 ? -11.238 11.249 6.749 1.00 55.50 199 GLN A N 1
ATOM 1525 C CA . GLN A 1 199 ? -12.011 12.050 5.804 1.00 55.50 199 GLN A CA 1
ATOM 1526 C C . GLN A 1 199 ? -11.217 13.238 5.245 1.00 55.50 199 GLN A C 1
ATOM 1528 O O . GLN A 1 199 ? -11.323 13.488 4.051 1.00 55.50 199 GLN A O 1
ATOM 1533 N N . ASN A 1 200 ? -10.355 13.868 6.046 1.00 54.53 200 ASN A N 1
ATOM 1534 C CA . ASN A 1 200 ? -9.457 14.938 5.607 1.00 54.53 200 ASN A CA 1
ATOM 1535 C C . ASN A 1 200 ? -8.361 14.417 4.667 1.00 54.53 200 ASN A C 1
ATOM 1537 O O . ASN A 1 200 ? -8.186 14.958 3.581 1.00 54.53 200 ASN A O 1
ATOM 1541 N N . LEU A 1 201 ? -7.702 13.300 5.007 1.00 55.31 201 LEU A N 1
ATOM 1542 C CA . LEU A 1 201 ? -6.755 12.624 4.100 1.00 55.31 201 LEU A CA 1
ATOM 1543 C C . LEU A 1 201 ? -7.435 12.201 2.788 1.00 55.31 201 LEU A C 1
ATOM 1545 O O . LEU A 1 201 ? -6.843 12.226 1.709 1.00 55.31 201 LEU A O 1
ATOM 1549 N N . ARG A 1 202 ? -8.713 11.820 2.873 1.00 55.84 202 ARG A N 1
ATOM 1550 C CA . ARG A 1 202 ? -9.534 11.433 1.727 1.00 55.84 202 ARG A CA 1
ATOM 1551 C C . ARG A 1 202 ? -9.829 12.597 0.781 1.00 55.84 202 ARG A C 1
ATOM 1553 O O . ARG A 1 202 ? -9.961 12.293 -0.406 1.00 55.84 202 ARG A O 1
ATOM 1560 N N . THR A 1 203 ? -9.956 13.833 1.273 1.00 51.81 203 THR A N 1
ATOM 1561 C CA . THR A 1 203 ? -10.169 15.052 0.469 1.00 51.81 203 THR A CA 1
ATOM 1562 C C . THR A 1 203 ? -8.863 15.644 -0.066 1.00 51.81 203 THR A C 1
ATOM 1564 O O . THR A 1 203 ? -8.840 16.075 -1.218 1.00 51.81 203 THR A O 1
ATOM 1567 N N . SER A 1 204 ? -7.764 15.594 0.693 1.00 46.50 204 SER A N 1
ATOM 1568 C CA . SER A 1 204 ? -6.441 16.069 0.240 1.00 46.50 204 SER A CA 1
ATOM 1569 C C . SER A 1 204 ? -5.894 15.271 -0.953 1.00 46.50 204 SER A C 1
ATOM 1571 O O . SER A 1 204 ? -5.242 15.816 -1.833 1.00 46.50 204 SER A O 1
ATOM 1573 N N . ALA A 1 205 ? -6.193 13.970 -1.036 1.00 44.66 205 ALA A N 1
ATOM 1574 C CA . ALA A 1 205 ? -5.808 13.149 -2.189 1.00 44.66 205 ALA A CA 1
ATOM 1575 C C . ALA A 1 205 ? -6.654 13.428 -3.451 1.00 44.66 205 ALA A C 1
ATOM 1577 O O . ALA A 1 205 ? -6.226 13.127 -4.562 1.00 44.66 205 ALA A O 1
ATOM 1578 N N . SER A 1 206 ? -7.870 13.974 -3.308 1.00 41.31 206 SER A N 1
ATOM 1579 C CA . SER A 1 206 ? -8.710 14.345 -4.459 1.00 41.31 206 SER A CA 1
ATOM 1580 C C . SER A 1 206 ? -8.327 15.688 -5.081 1.00 41.31 206 SER A C 1
ATOM 1582 O O . SER A 1 206 ? -8.523 15.846 -6.281 1.00 41.31 206 SER A O 1
ATOM 1584 N N . THR A 1 207 ? -7.750 16.620 -4.315 1.00 42.44 207 THR A N 1
ATOM 1585 C CA . THR A 1 207 ? -7.276 17.912 -4.842 1.00 42.44 207 THR A CA 1
ATOM 1586 C C . THR A 1 207 ? -6.022 17.748 -5.703 1.00 42.44 207 THR A C 1
ATOM 1588 O O . THR A 1 207 ? -5.955 18.332 -6.779 1.00 42.44 207 THR A O 1
ATOM 1591 N N . LEU A 1 208 ? -5.116 16.830 -5.335 1.00 40.03 208 LEU A N 1
ATOM 1592 C CA . LEU A 1 208 ? -3.933 16.490 -6.144 1.00 40.03 208 LEU A CA 1
ATOM 1593 C C . LEU A 1 208 ? -4.285 16.010 -7.572 1.00 40.03 208 LEU A C 1
ATOM 1595 O O . LEU A 1 208 ? -3.534 16.265 -8.509 1.00 40.03 208 LEU A O 1
ATOM 1599 N N . ASN A 1 209 ? -5.445 15.365 -7.767 1.00 41.53 209 ASN A N 1
ATOM 1600 C CA . ASN A 1 209 ? -5.907 14.913 -9.088 1.00 41.53 209 ASN A CA 1
ATOM 1601 C C . ASN A 1 209 ? -6.582 16.017 -9.927 1.00 41.53 209 ASN A C 1
ATOM 1603 O O . ASN A 1 209 ? -6.618 15.902 -11.151 1.00 41.53 209 ASN A O 1
ATOM 1607 N N . GLU A 1 210 ? -7.160 17.046 -9.303 1.00 38.25 210 GLU A N 1
ATOM 1608 C CA . GLU A 1 210 ? -7.796 18.172 -10.011 1.00 38.25 210 GLU A CA 1
ATOM 1609 C C . GLU A 1 210 ? -6.747 19.165 -10.524 1.00 38.25 210 GLU A C 1
ATOM 1611 O O . GLU A 1 210 ? -6.837 19.627 -11.663 1.00 38.25 210 GLU A O 1
ATOM 1616 N N . ASP A 1 211 ? -5.697 19.415 -9.740 1.00 40.78 211 ASP A N 1
ATOM 1617 C CA . ASP A 1 211 ? -4.616 20.320 -10.139 1.00 40.78 211 ASP A CA 1
ATOM 1618 C C . ASP A 1 211 ? -3.748 19.723 -11.261 1.00 40.78 211 ASP A C 1
ATOM 1620 O O . ASP A 1 211 ? -3.301 20.444 -12.152 1.00 40.78 211 ASP A O 1
ATOM 1624 N N . GLN A 1 212 ? -3.608 18.392 -11.317 1.00 42.53 212 GLN A N 1
ATOM 1625 C CA . GLN A 1 212 ? -2.951 17.698 -12.435 1.00 42.53 212 GLN A CA 1
ATOM 1626 C C . GLN A 1 212 ? -3.809 17.622 -13.710 1.00 42.53 212 GLN A C 1
ATOM 1628 O O . GLN A 1 212 ? -3.258 17.526 -14.806 1.00 42.53 212 GLN A O 1
ATOM 1633 N N . LYS A 1 213 ? -5.144 17.704 -13.610 1.00 38.38 213 LYS A N 1
ATOM 1634 C CA . LYS A 1 213 ? -6.042 17.747 -14.782 1.00 38.38 213 LYS A CA 1
ATOM 1635 C C . LYS A 1 213 ? -6.076 19.106 -15.477 1.00 38.38 213 LYS A C 1
ATOM 1637 O O . LYS A 1 213 ? -6.453 19.162 -16.640 1.00 38.38 213 LYS A O 1
ATOM 1642 N N . LYS A 1 214 ? -5.687 20.187 -14.795 1.00 38.97 214 LYS A N 1
ATOM 1643 C CA . LYS A 1 214 ? -5.612 21.542 -15.371 1.00 38.97 214 LYS A CA 1
ATOM 1644 C C . LYS A 1 214 ? -4.307 21.832 -16.123 1.00 38.97 214 LYS A C 1
ATOM 1646 O O . LYS A 1 214 ? -4.167 22.919 -16.672 1.00 38.97 214 LYS A O 1
ATOM 1651 N N . ALA A 1 215 ? -3.369 20.884 -16.145 1.00 39.56 215 ALA A N 1
ATOM 1652 C CA . ALA A 1 215 ? -2.060 21.023 -16.784 1.00 39.56 215 ALA A CA 1
ATOM 1653 C C . ALA A 1 215 ? -1.906 20.208 -18.091 1.00 39.56 215 ALA A C 1
ATOM 1655 O O . ALA A 1 215 ? -0.779 19.998 -18.542 1.00 39.56 215 ALA A O 1
ATOM 1656 N N . LEU A 1 216 ? -3.015 19.757 -18.692 1.00 34.38 216 LEU A N 1
ATOM 1657 C CA . LEU A 1 216 ? -3.074 19.125 -20.018 1.00 34.38 216 LEU A CA 1
ATOM 1658 C C . LEU A 1 216 ? -4.011 19.899 -20.945 1.00 34.38 216 LEU A C 1
ATOM 1660 O O . LEU A 1 216 ? -5.147 20.188 -20.509 1.00 34.38 216 LEU A O 1
#

Organism: NCBI:txid1411642